Protein AF-0000000069715526 (afdb_homodimer)

Nearest PDB structures (foldseek):
  4fcy-assembly1_A  TM=8.050E-01  e=3.012E-03  Muvirus mu
  4xpu-assembly1_A  TM=4.240E-01  e=2.147E-02  Escherichia coli S88
  3ga2-assembly1_A  TM=3.738E-01  e=1.548E-02  Bacillus subtilis
  6ozp-assembly1_A  TM=4.910E-01  e=1.634E-01  Mus musculus
  3goc-assembly1_A  TM=4.562E-01  e=1.434E-01  Streptomyces avermitilis MA-4680 = NBRC 14893

InterPro domains:
  IPR001584 Integrase, catalytic core [PF00665] (34-107)
  IPR001584 Integrase, catalytic core [PS50994] (23-107)
  IPR012337 Ribonuclease H-like superfamily [SSF53098] (26-107)
  IPR036397 Ribonuclease H superfamily [G3DSA:3.30.420.10] (29-107)
  IPR050900 Transposase IS3/IS150/IS904 [PTHR46889] (7-107)

Organism: Streptococcus mutans serotype c (strain ATCC 700610 / UA159) (NCBI:txid210007)

Solvent-accessible surface area (backbone atoms only — not comparable to full-atom values): 12746 Å² total; per-residue (Å²): 131,89,70,81,72,44,15,83,54,77,85,71,81,72,82,74,85,86,74,78,72,70,89,66,77,50,72,92,70,61,56,93,43,73,54,39,40,33,43,35,47,76,49,75,41,64,75,49,90,80,77,41,54,42,34,38,20,39,29,27,25,66,60,70,64,36,78,53,18,55,26,65,47,77,74,58,64,70,57,26,45,49,50,5,48,51,44,20,44,69,70,62,58,59,61,94,76,56,41,61,36,38,44,55,54,71,118,133,85,74,85,74,50,22,76,38,90,77,84,76,83,88,74,86,86,72,78,72,69,89,67,77,50,73,91,70,64,55,92,43,75,52,39,39,33,44,35,47,75,49,75,40,72,75,46,94,79,77,41,54,43,34,38,20,40,28,26,25,65,57,71,64,36,78,54,19,55,27,65,47,77,73,56,65,70,58,27,46,50,48,6,48,50,45,20,44,70,70,64,59,59,62,93,76,57,41,65,34,39,43,59,59,75,118

Sequence (214 aa):
MLKEACYKYKYYNRRRSSLRRPNLINPCFQTKGKNEIWLGDFTYIPTKAGTLYLSVSVFIDIYRRKIVGWAMGNHMQGQLVTDAFNQAYHRERPKKGLIVHTDQGSQMLKEACYKYKYYNRRRSSLRRPNLINPCFQTKGKNEIWLGDFTYIPTKAGTLYLSVSVFIDIYRRKIVGWAMGNHMQGQLVTDAFNQAYHRERPKKGLIVHTDQGSQ

Structure (mmCIF, N/CA/C/O backbone):
data_AF-0000000069715526-model_v1
#
loop_
_entity.id
_entity.type
_entity.pdbx_description
1 polymer Transposase
#
loop_
_atom_site.group_PDB
_atom_site.id
_atom_site.type_symbol
_atom_site.label_atom_id
_atom_site.label_alt_id
_atom_site.label_comp_id
_atom_site.label_asym_id
_atom_site.label_entity_id
_atom_site.label_seq_id
_atom_site.pdbx_PDB_ins_code
_atom_site.Cartn_x
_atom_site.Cartn_y
_atom_site.Cartn_z
_atom_site.occupancy
_atom_site.B_iso_or_equiv
_atom_site.auth_seq_id
_atom_site.auth_comp_id
_atom_site.auth_asym_id
_atom_site.auth_atom_id
_atom_site.pdbx_PDB_model_num
ATOM 1 N N . MET A 1 1 ? 2.434 10.398 24.391 1 24.84 1 MET A N 1
ATOM 2 C CA . MET A 1 1 ? 1.597 11.57 24.156 1 24.84 1 MET A CA 1
ATOM 3 C C . MET A 1 1 ? 1.015 11.555 22.75 1 24.84 1 MET A C 1
ATOM 5 O O . MET A 1 1 ? 0.743 12.609 22.172 1 24.84 1 MET A O 1
ATOM 9 N N . LEU A 1 2 ? 0.729 10.461 22.188 1 32.5 2 LEU A N 1
ATOM 10 C CA . LEU A 1 2 ? 0.112 10.211 20.891 1 32.5 2 LEU A CA 1
ATOM 11 C C . LEU A 1 2 ? -1.36 10.617 20.906 1 32.5 2 LEU A C 1
ATOM 13 O O . LEU A 1 2 ? -2.207 9.859 21.391 1 32.5 2 LEU A O 1
ATOM 17 N N . LYS A 1 3 ? -1.816 11.984 21.281 1 30.78 3 LYS A N 1
ATOM 18 C CA . LYS A 1 3 ? -3.209 12.336 21.547 1 30.78 3 LYS A CA 1
ATOM 19 C C . LYS A 1 3 ? -4.113 11.859 20.406 1 30.78 3 LYS A C 1
ATOM 21 O O . LYS A 1 3 ? -5.168 11.273 20.656 1 30.78 3 LYS A O 1
ATOM 26 N N . GLU A 1 4 ? -4.461 13.008 19.531 1 31.91 4 GLU A N 1
ATOM 27 C CA . GLU A 1 4 ? -5.348 13.242 18.391 1 31.91 4 GLU A CA 1
ATOM 28 C C . GLU A 1 4 ? -5.363 12.055 17.438 1 31.91 4 GLU A C 1
ATOM 30 O O . GLU A 1 4 ? -4.371 11.781 16.766 1 31.91 4 GLU A O 1
ATOM 35 N N . ALA A 1 5 ? -6.305 11.148 17.844 1 33.91 5 ALA A N 1
ATOM 36 C CA . ALA A 1 5 ? -6.883 9.984 17.172 1 33.91 5 ALA A CA 1
ATOM 37 C C . ALA A 1 5 ? -7.859 10.406 16.078 1 33.91 5 ALA A C 1
ATOM 39 O O . ALA A 1 5 ? -8.867 11.07 16.359 1 33.91 5 ALA A O 1
ATOM 40 N N . CYS A 1 6 ? -7.527 10.75 14.961 1 28.67 6 CYS A N 1
ATOM 41 C CA . CYS A 1 6 ? -8.188 11 13.688 1 28.67 6 CYS A CA 1
ATOM 42 C C . CYS A 1 6 ? -9.172 9.891 13.352 1 28.67 6 CYS A C 1
ATOM 44 O O . CYS A 1 6 ? -8.766 8.805 12.922 1 28.67 6 CYS A O 1
ATOM 46 N N . TYR A 1 7 ? -10.453 9.688 14.188 1 31.5 7 TYR A N 1
ATOM 47 C CA . TYR A 1 7 ? -11.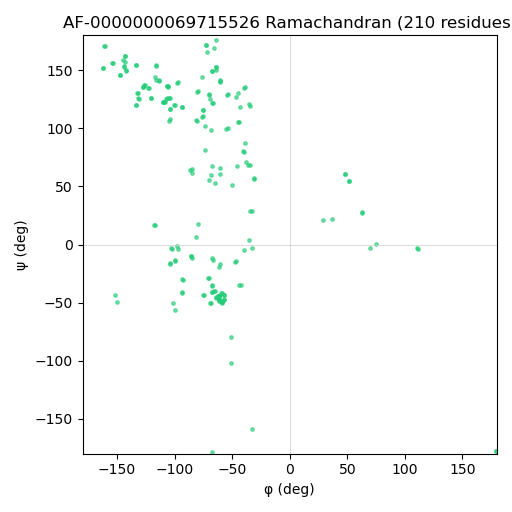227 8.469 13.969 1 31.5 7 TYR A CA 1
ATOM 48 C C . TYR A 1 7 ? -12.133 8.617 12.75 1 31.5 7 TYR A C 1
ATOM 50 O O . TYR A 1 7 ? -12.562 7.617 12.164 1 31.5 7 TYR A O 1
ATOM 58 N N . LYS A 1 8 ? -12.312 9.367 11.922 1 27.34 8 LYS A N 1
ATOM 59 C CA . LYS A 1 8 ? -13.578 9.469 11.203 1 27.34 8 LYS A CA 1
ATOM 60 C C . LYS A 1 8 ? -13.641 8.477 10.047 1 27.34 8 LYS A C 1
ATOM 62 O O . LYS A 1 8 ? -12.938 8.633 9.047 1 27.34 8 LYS A O 1
ATOM 67 N N . TYR A 1 9 ? -13.648 7.078 10.164 1 29.91 9 TYR A N 1
ATOM 68 C CA . TYR A 1 9 ? -13.734 6.379 8.883 1 29.91 9 TYR A CA 1
ATOM 69 C C . TYR A 1 9 ? -15.188 6.211 8.453 1 29.91 9 TYR A C 1
ATOM 71 O O . TYR A 1 9 ? -15.906 5.379 9.008 1 29.91 9 TYR A O 1
ATOM 79 N N . LYS A 1 10 ? -16.125 7.168 8.133 1 28.08 10 LYS A N 1
ATOM 80 C CA . LYS A 1 10 ? -17.453 6.734 7.676 1 28.08 10 LYS A CA 1
ATOM 81 C C . LYS A 1 10 ? -17.391 6.191 6.25 1 28.08 10 LYS A C 1
ATOM 83 O O . LYS A 1 10 ? -16.797 6.82 5.367 1 28.08 10 LYS A O 1
ATOM 88 N N . TYR A 1 11 ? -17.406 4.883 6.031 1 28.25 11 TYR A N 1
ATOM 89 C CA . TYR A 1 11 ? -17.547 4.184 4.758 1 28.25 11 TYR A CA 1
ATOM 90 C C . TYR A 1 11 ? -18.75 4.711 3.982 1 28.25 11 TYR A C 1
ATOM 92 O O . TYR A 1 11 ? -19.891 4.336 4.262 1 28.25 11 TYR A O 1
ATOM 100 N N . TYR A 1 12 ? -18.938 6.086 3.742 1 27.86 12 TYR A N 1
ATOM 101 C CA . TYR A 1 12 ? -20.188 6.395 3.062 1 27.86 12 TYR A CA 1
ATOM 102 C C . TYR A 1 12 ? -20.172 5.887 1.625 1 27.86 12 TYR A C 1
ATOM 104 O O . TYR A 1 12 ? -19.25 6.207 0.863 1 27.86 12 TYR A O 1
ATOM 112 N N . ASN A 1 13 ? -20.75 4.734 1.271 1 27.48 13 ASN A N 1
ATOM 113 C CA . ASN A 1 13 ? -21.156 4.23 -0.035 1 27.48 13 ASN A CA 1
ATOM 114 C C . ASN A 1 13 ? -21.766 5.332 -0.896 1 27.48 13 ASN A C 1
ATOM 116 O O . ASN A 1 13 ? -22.5 5.055 -1.847 1 27.48 13 ASN A O 1
ATOM 120 N N . ARG A 1 14 ? -22.016 6.602 -0.515 1 26.67 14 ARG A N 1
ATOM 121 C CA . ARG A 1 14 ? -23 7.258 -1.37 1 26.67 14 ARG A CA 1
ATOM 122 C C . ARG A 1 14 ? -22.438 7.477 -2.773 1 26.67 14 ARG A C 1
ATOM 124 O O . ARG A 1 14 ? -21.297 7.922 -2.934 1 26.67 14 ARG A O 1
ATOM 131 N N . ARG A 1 15 ? -23.047 6.957 -3.889 1 27.86 15 ARG A N 1
ATOM 132 C CA . ARG A 1 15 ? -23.078 7.172 -5.332 1 27.86 15 ARG A CA 1
ATOM 133 C C . ARG A 1 15 ? -22.953 8.648 -5.668 1 27.86 15 ARG A C 1
ATOM 135 O O . ARG A 1 15 ? -23.406 9.094 -6.723 1 27.86 15 ARG A O 1
ATOM 142 N N . ARG A 1 16 ? -22.75 9.602 -4.738 1 27.03 16 ARG A N 1
ATOM 143 C CA . ARG A 1 16 ? -23.125 10.883 -5.316 1 27.03 16 ARG A CA 1
ATOM 144 C C . ARG A 1 16 ? -22.219 11.242 -6.488 1 27.03 16 ARG A C 1
ATOM 146 O O . ARG A 1 16 ? -21.109 10.719 -6.605 1 27.03 16 ARG A O 1
ATOM 153 N N . SER A 1 17 ? -22.453 12.477 -7.32 1 27.44 17 SER A N 1
ATOM 154 C CA . SER A 1 17 ? -22.281 13.219 -8.562 1 27.44 17 SER A CA 1
ATOM 155 C C . SER A 1 17 ? -20.812 13.57 -8.789 1 27.44 17 SER A C 1
ATOM 157 O O . SER A 1 17 ? -20.016 13.539 -7.859 1 27.44 17 SER A O 1
ATOM 159 N N . SER A 1 18 ? -20.391 14.086 -10.07 1 32.12 18 SER A N 1
ATOM 160 C CA . SER A 1 18 ? -19.375 14.555 -11.008 1 32.12 18 SER A CA 1
ATOM 161 C C . SER A 1 18 ? -18.438 15.57 -10.359 1 32.12 18 SER A C 1
ATOM 163 O O . SER A 1 18 ? -17.641 16.219 -11.039 1 32.12 18 SER A O 1
ATOM 165 N N . LEU A 1 19 ? -18.703 16.203 -9.188 1 30.17 19 LEU A N 1
ATOM 166 C CA . LEU A 1 19 ? -18.094 17.516 -9.008 1 30.17 19 LEU A CA 1
ATOM 167 C C . LEU A 1 19 ? -16.578 17.391 -8.906 1 30.17 19 LEU A C 1
ATOM 169 O O . LEU A 1 19 ? -16.062 16.422 -8.328 1 30.17 19 LEU A O 1
ATOM 173 N N . ARG A 1 20 ? -15.836 18.031 -9.766 1 32.28 20 ARG A N 1
ATOM 174 C CA . ARG A 1 20 ? -14.43 18.406 -9.875 1 32.28 20 ARG A CA 1
ATOM 175 C C . ARG A 1 20 ? -13.836 18.719 -8.508 1 32.28 20 ARG A C 1
ATOM 177 O O . ARG A 1 20 ? -14.242 19.688 -7.859 1 32.28 20 ARG A O 1
ATOM 184 N N . ARG A 1 21 ? -13.688 17.812 -7.691 1 37.28 21 ARG A N 1
ATOM 185 C CA . ARG A 1 21 ? -13.227 18.141 -6.352 1 37.28 21 ARG A CA 1
ATOM 186 C C . ARG A 1 21 ? -11.938 18.953 -6.406 1 37.28 21 ARG A C 1
ATOM 188 O O . ARG A 1 21 ? -10.953 18.531 -7.023 1 37.28 21 ARG A O 1
ATOM 195 N N . PRO A 1 22 ? -11.984 20.297 -6.242 1 34.53 22 PRO A N 1
ATOM 196 C CA . PRO A 1 22 ? -10.805 21.156 -6.164 1 34.53 22 PRO A CA 1
ATOM 197 C C . PRO A 1 22 ? -9.664 20.516 -5.375 1 34.53 22 PRO A C 1
ATOM 199 O O . PRO A 1 22 ? -9.898 19.641 -4.543 1 34.53 22 PRO A O 1
ATOM 202 N N . ASN A 1 23 ? -8.398 20.562 -5.836 1 38.59 23 ASN A N 1
ATOM 203 C CA . ASN A 1 23 ? -7.145 20.312 -5.133 1 38.59 23 ASN A CA 1
ATOM 204 C C . ASN A 1 23 ? -7.227 20.734 -3.672 1 38.59 23 ASN A C 1
ATOM 206 O O . ASN A 1 23 ? -6.855 21.859 -3.326 1 38.59 23 ASN A O 1
ATOM 210 N N . LEU A 1 24 ? -8.359 20.703 -3.098 1 37.81 24 LEU A N 1
ATOM 211 C CA . LEU A 1 24 ? -8.484 21.312 -1.777 1 37.81 24 LEU A CA 1
ATOM 212 C C . LEU A 1 24 ? -7.555 20.641 -0.775 1 37.81 24 LEU A C 1
ATOM 214 O O . LEU A 1 24 ? -7.828 19.516 -0.332 1 37.81 24 LEU A O 1
ATOM 218 N N . ILE A 1 25 ? -6.258 20.641 -0.936 1 41.34 25 ILE A N 1
ATOM 219 C CA . ILE A 1 25 ? -5.324 20.297 0.13 1 41.34 25 ILE A CA 1
ATOM 220 C C . ILE A 1 25 ? -5.809 20.891 1.452 1 41.34 25 ILE A C 1
ATOM 222 O O . ILE A 1 25 ? -5.879 22.109 1.603 1 41.34 25 ILE A O 1
ATOM 226 N N . ASN A 1 26 ? -6.688 20.438 2.178 1 48.53 26 ASN A N 1
ATOM 227 C CA . ASN A 1 26 ? -7.086 20.828 3.523 1 48.53 26 ASN A CA 1
ATOM 228 C C . ASN A 1 26 ? -5.875 21.031 4.43 1 48.53 26 ASN A C 1
ATOM 230 O O . ASN A 1 26 ? -4.875 20.328 4.297 1 48.53 26 ASN A O 1
ATOM 234 N N . PRO A 1 27 ? -5.82 22.141 5.113 1 50.88 27 PRO A N 1
ATOM 235 C CA . PRO A 1 27 ? -4.738 22.5 6.035 1 50.88 27 PRO A CA 1
ATOM 236 C C . PRO A 1 27 ? -4.328 21.328 6.934 1 50.88 27 PRO A C 1
ATOM 238 O O . PRO A 1 27 ? -3.166 21.234 7.336 1 50.88 27 PRO A O 1
ATOM 241 N N . CYS A 1 28 ? -5.262 20.469 7.348 1 52.91 28 CYS A N 1
ATOM 242 C CA . CYS A 1 28 ? -4.883 19.391 8.266 1 52.91 28 CYS A CA 1
ATOM 243 C C . CYS A 1 28 ? -3.943 18.406 7.586 1 52.91 28 CYS A C 1
ATOM 245 O O . CYS A 1 28 ? -3.256 17.641 8.258 1 52.91 28 CYS A O 1
ATOM 247 N N . PHE A 1 29 ? -3.848 18.484 6.441 1 62.88 29 PHE A N 1
ATOM 248 C CA . PHE A 1 29 ? -2.947 17.594 5.719 1 62.88 29 PHE A CA 1
ATOM 249 C C . PHE A 1 29 ? -1.838 18.375 5.035 1 62.88 29 PHE A C 1
ATOM 251 O O . PHE A 1 29 ? -1.205 17.891 4.098 1 62.88 29 PHE A O 1
ATOM 258 N N . GLN A 1 30 ? -1.801 19.578 5.578 1 72.06 30 GLN A N 1
ATOM 259 C CA . GLN A 1 30 ? -0.692 20.344 5.012 1 72.06 30 GLN A CA 1
ATOM 260 C C . GLN A 1 30 ? 0.629 19.969 5.676 1 72.06 30 GLN A C 1
ATOM 262 O O . GLN A 1 30 ? 0.719 19.906 6.902 1 72.06 30 GLN A O 1
ATOM 267 N N . THR A 1 31 ? 1.399 19.281 5 1 81.88 31 THR A N 1
ATOM 268 C CA . THR A 1 31 ? 2.74 18.922 5.449 1 81.88 31 THR A CA 1
ATOM 269 C C . THR A 1 31 ? 3.799 19.578 4.57 1 81.88 31 THR A C 1
ATOM 271 O O . THR A 1 31 ? 3.541 19.906 3.41 1 81.88 31 THR A O 1
ATOM 274 N N . LYS A 1 32 ? 4.832 19.984 5.293 1 87.56 32 LYS A N 1
ATOM 275 C CA . LYS A 1 32 ? 5.918 20.641 4.57 1 87.56 32 LYS A CA 1
ATOM 276 C C . LYS A 1 32 ? 7.098 19.703 4.375 1 87.56 32 LYS A C 1
ATOM 278 O O . LYS A 1 32 ? 8.109 20.078 3.771 1 87.56 32 LYS A O 1
ATOM 283 N N . GLY A 1 33 ? 6.988 18.516 4.91 1 92.5 33 GLY A N 1
ATOM 284 C CA . GLY A 1 33 ? 8.102 17.594 4.801 1 92.5 33 GLY A CA 1
ATOM 285 C C . GLY A 1 33 ? 7.707 16.141 5.039 1 92.5 33 GLY A C 1
ATOM 286 O O . GLY A 1 33 ? 6.574 15.867 5.434 1 92.5 33 GLY A O 1
ATOM 287 N N . LYS A 1 34 ? 8.695 15.289 4.75 1 95.19 34 LYS A N 1
ATOM 288 C CA . LYS A 1 34 ? 8.453 13.859 4.945 1 95.19 34 LYS A CA 1
ATOM 289 C C . LYS A 1 34 ? 8.305 13.523 6.43 1 95.19 34 LYS A C 1
ATOM 291 O O . LYS A 1 34 ? 8.914 14.18 7.281 1 95.19 34 LYS A O 1
ATOM 296 N N . ASN A 1 35 ? 7.527 12.523 6.703 1 96.44 35 ASN A N 1
ATOM 297 C CA . ASN A 1 35 ? 7.395 11.938 8.031 1 96.44 35 ASN A CA 1
ATOM 298 C C . ASN A 1 35 ? 6.836 12.938 9.031 1 96.44 35 ASN A C 1
ATOM 300 O O . ASN A 1 35 ? 7.184 12.906 10.219 1 96.44 35 ASN A O 1
ATOM 304 N N . GLU A 1 36 ? 6.094 13.859 8.594 1 94.62 36 GLU A N 1
ATOM 305 C CA . GLU A 1 36 ? 5.336 14.75 9.469 1 94.62 36 GLU A CA 1
ATOM 306 C C . GLU A 1 36 ? 3.924 14.227 9.703 1 94.62 36 GLU A C 1
ATOM 308 O O . GLU A 1 36 ? 3.395 14.312 10.812 1 94.62 36 GLU A O 1
ATOM 313 N N . ILE A 1 37 ? 3.314 13.742 8.711 1 91.5 37 ILE A N 1
ATOM 314 C CA . ILE A 1 37 ? 1.969 13.188 8.789 1 91.5 37 ILE A CA 1
ATOM 315 C C . ILE A 1 37 ? 1.92 11.852 8.055 1 91.5 37 ILE A C 1
ATOM 317 O O . ILE A 1 37 ? 2.256 11.773 6.867 1 91.5 37 ILE A O 1
ATOM 321 N N . TRP A 1 38 ? 1.592 10.828 8.758 1 93.56 38 TRP A N 1
ATOM 322 C CA . TRP A 1 38 ? 1.274 9.539 8.141 1 93.56 38 TRP A CA 1
ATOM 323 C C . TRP A 1 38 ? -0.227 9.281 8.172 1 93.56 38 TRP A C 1
ATOM 325 O O . TRP A 1 38 ? -0.894 9.562 9.172 1 93.56 38 TRP A O 1
ATOM 335 N N . LEU A 1 39 ? -0.734 8.805 7.07 1 92.25 39 LEU A N 1
ATOM 336 C CA . LEU A 1 39 ? -2.104 8.312 6.98 1 92.25 39 LEU A CA 1
ATOM 337 C C . LEU A 1 39 ? -2.133 6.789 7.043 1 92.25 39 LEU A C 1
ATOM 339 O O . LEU A 1 39 ? -1.474 6.117 6.246 1 92.25 39 LEU A O 1
ATOM 343 N N . GLY A 1 40 ? -2.803 6.266 8.031 1 93 40 GLY A N 1
ATOM 344 C CA . GLY A 1 40 ? -3.004 4.828 8.141 1 93 40 GLY A CA 1
ATOM 345 C C . GLY A 1 40 ? -4.352 4.375 7.605 1 93 40 GLY A C 1
ATOM 346 O O . GLY A 1 40 ? -5.367 5.031 7.828 1 93 40 GLY A O 1
ATOM 347 N N . ASP A 1 41 ? -4.367 3.238 6.895 1 90.75 41 ASP A N 1
ATOM 348 C CA . ASP A 1 41 ? -5.609 2.672 6.379 1 90.75 41 ASP A CA 1
ATOM 349 C C . ASP A 1 41 ? -5.582 1.146 6.434 1 90.75 41 ASP A C 1
ATOM 351 O O . ASP A 1 41 ? -4.508 0.54 6.438 1 90.75 41 ASP A O 1
ATOM 355 N N . PHE A 1 42 ? -6.801 0.602 6.543 1 90.25 42 PHE A N 1
ATOM 356 C CA . PHE A 1 42 ? -6.996 -0.843 6.551 1 90.25 42 PHE A CA 1
ATOM 357 C C . PHE A 1 42 ? -8.109 -1.242 5.586 1 90.25 42 PHE A C 1
ATOM 359 O O . PHE A 1 42 ? -9.156 -0.593 5.535 1 90.25 42 PHE A O 1
ATOM 366 N N . THR A 1 43 ? -7.816 -2.252 4.723 1 87.88 43 THR A N 1
ATOM 367 C CA . THR A 1 43 ? -8.836 -2.674 3.766 1 87.88 43 THR A CA 1
ATOM 368 C C . THR A 1 43 ? -8.797 -4.188 3.57 1 87.88 43 THR A C 1
ATOM 370 O O . THR A 1 43 ? -7.816 -4.84 3.928 1 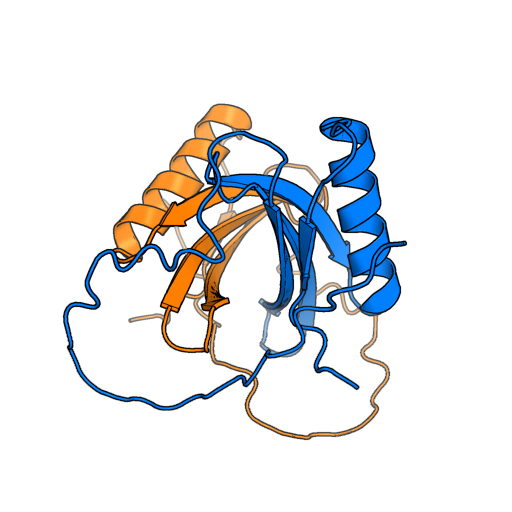87.88 43 THR A O 1
ATOM 373 N N . TYR A 1 44 ? -9.867 -4.68 3.049 1 86.19 44 TYR A N 1
ATOM 374 C CA . TYR A 1 44 ? -9.969 -6.078 2.641 1 86.19 44 TYR A CA 1
ATOM 375 C C . TYR A 1 44 ? -9.938 -6.207 1.123 1 86.19 44 TYR A C 1
ATOM 377 O O . TYR A 1 44 ? -10.711 -5.547 0.424 1 86.19 44 TYR A O 1
ATOM 385 N N . ILE A 1 45 ? -9.016 -7.035 0.67 1 85.31 45 ILE A N 1
ATOM 386 C CA . ILE A 1 45 ? -8.898 -7.266 -0.766 1 85.31 45 ILE A CA 1
ATOM 387 C C . ILE A 1 45 ? -9.383 -8.68 -1.099 1 85.31 45 ILE A C 1
ATOM 389 O O . ILE A 1 45 ? -8.828 -9.664 -0.612 1 85.31 45 ILE A O 1
ATOM 393 N N . PRO A 1 46 ? -10.367 -8.719 -1.975 1 79.94 46 PRO A N 1
ATOM 394 C CA . PRO A 1 46 ? -10.812 -10.062 -2.363 1 79.94 46 PRO A CA 1
ATOM 395 C C . PRO A 1 46 ? -9.789 -10.805 -3.221 1 79.94 46 PRO A C 1
ATOM 397 O O . PRO A 1 46 ? -9.164 -10.195 -4.098 1 79.94 46 PRO A O 1
ATOM 400 N N . THR A 1 47 ? -9.297 -11.938 -3.105 1 73.5 47 THR A N 1
ATOM 401 C CA . THR A 1 47 ? -8.32 -12.703 -3.879 1 73.5 47 THR A CA 1
ATOM 402 C C . THR A 1 47 ? -9.023 -13.703 -4.793 1 73.5 47 THR A C 1
ATOM 404 O O . THR A 1 47 ? -8.523 -14.016 -5.875 1 73.5 47 THR A O 1
ATOM 407 N N . LYS A 1 48 ? -9.758 -14.516 -4.512 1 59.69 48 LYS A N 1
ATOM 408 C CA . LYS A 1 48 ? -10.5 -15.461 -5.348 1 59.69 48 LYS A CA 1
ATOM 409 C C . LYS A 1 48 ? -11.883 -15.742 -4.762 1 59.69 48 LYS A C 1
ATOM 411 O O . LYS A 1 48 ? -12.039 -15.805 -3.539 1 59.69 48 LYS A O 1
ATOM 416 N N . ALA A 1 49 ? -12.734 -16.234 -5.766 1 54.69 49 ALA A N 1
ATOM 417 C CA . ALA A 1 49 ? -14.102 -16.734 -5.637 1 54.69 49 ALA A CA 1
ATOM 418 C C . ALA A 1 49 ? -14.883 -15.938 -4.598 1 54.69 49 ALA A C 1
ATOM 420 O O . ALA A 1 49 ? -15.75 -16.484 -3.908 1 54.69 49 ALA A O 1
ATOM 421 N N . GLY A 1 50 ? -14.367 -14.773 -4.402 1 55.47 50 GLY A N 1
ATOM 422 C CA . GLY A 1 50 ? -15.211 -13.898 -3.607 1 55.47 50 GLY A CA 1
ATOM 423 C C . GLY A 1 50 ? -15.312 -14.32 -2.154 1 55.47 50 GLY A C 1
ATOM 424 O O . GLY A 1 50 ? -15.906 -13.617 -1.335 1 55.47 50 GLY A O 1
ATOM 425 N N . THR A 1 51 ? -14.633 -15.523 -1.781 1 65.38 51 THR A N 1
ATOM 426 C CA . THR A 1 51 ? -14.859 -16.016 -0.426 1 65.38 51 THR A CA 1
ATOM 427 C C . THR A 1 51 ? -13.656 -15.719 0.465 1 65.38 51 THR A C 1
ATOM 429 O O . THR A 1 51 ? -13.781 -15.672 1.691 1 65.38 51 THR A O 1
ATOM 432 N N . LEU A 1 52 ? -12.523 -15.383 -0.233 1 74.75 52 LEU A N 1
ATOM 433 C CA . LEU A 1 52 ? -11.359 -15.109 0.595 1 74.75 52 LEU A CA 1
ATOM 434 C C . LEU A 1 52 ? -10.914 -13.656 0.452 1 74.75 52 LEU A C 1
ATOM 436 O O . LEU A 1 52 ? -11.078 -13.055 -0.613 1 74.75 52 LEU A O 1
ATOM 440 N N . TYR A 1 53 ? -10.508 -13.133 1.594 1 82.25 53 TYR A N 1
ATOM 441 C CA . TYR A 1 53 ? -10.023 -11.758 1.593 1 82.25 53 TYR A CA 1
ATOM 442 C C . TYR A 1 53 ? -8.625 -11.68 2.199 1 82.25 53 TYR A C 1
ATOM 444 O O . TYR A 1 53 ? -8.305 -12.406 3.139 1 82.25 53 TYR A O 1
ATOM 452 N N . LEU A 1 54 ? -7.867 -10.922 1.553 1 87.94 54 LEU A N 1
ATOM 453 C CA . LEU A 1 54 ? -6.598 -10.5 2.141 1 87.94 54 LEU A CA 1
ATOM 454 C C . LEU A 1 54 ? -6.746 -9.164 2.859 1 87.94 54 LEU A C 1
ATOM 456 O O . LEU A 1 54 ? -7.184 -8.18 2.26 1 87.94 54 LEU A O 1
ATOM 460 N N . SER A 1 55 ? -6.473 -9.203 4.223 1 90.69 55 SER A N 1
ATOM 461 C CA . SER A 1 55 ? -6.449 -7.961 4.98 1 90.69 55 SER A CA 1
ATOM 462 C C . SER A 1 55 ? -5.125 -7.223 4.793 1 90.69 55 SER A C 1
ATOM 464 O O . SER A 1 55 ? -4.055 -7.824 4.895 1 90.69 55 SER A O 1
ATOM 466 N N . VAL A 1 56 ? -5.223 -5.934 4.512 1 93.31 56 VAL A N 1
ATOM 467 C CA . VAL A 1 56 ? -4.012 -5.148 4.281 1 93.31 56 VAL A CA 1
ATOM 468 C C . VAL A 1 56 ? -4.074 -3.855 5.094 1 93.31 56 VAL A C 1
ATOM 470 O O . VAL A 1 56 ? -5.078 -3.143 5.062 1 93.31 56 VAL A O 1
ATOM 473 N N . SER A 1 57 ? -3.064 -3.611 5.887 1 95.25 57 SER A N 1
ATOM 474 C CA . SER A 1 57 ? -2.838 -2.326 6.543 1 95.25 57 SER A CA 1
ATOM 475 C C . SER A 1 57 ? -1.675 -1.576 5.898 1 95.25 57 SER A C 1
ATOM 477 O O . SER A 1 57 ? -0.64 -2.172 5.59 1 95.25 57 SER A O 1
ATOM 479 N N . VAL A 1 58 ? -1.882 -0.27 5.68 1 96.88 58 VAL A N 1
ATOM 480 C CA . VAL A 1 58 ? -0.812 0.534 5.098 1 96.88 58 VAL A CA 1
ATOM 481 C C . VAL A 1 58 ? -0.653 1.832 5.887 1 96.88 58 VAL A C 1
ATOM 483 O O . VAL A 1 58 ? -1.597 2.291 6.535 1 96.88 58 VAL A O 1
ATOM 486 N N . PHE A 1 59 ? 0.541 2.402 5.844 1 96.25 59 PHE A N 1
ATOM 487 C CA . PHE A 1 59 ? 0.835 3.768 6.266 1 96.25 59 PHE A CA 1
ATOM 488 C C . PHE A 1 59 ? 1.457 4.562 5.125 1 96.25 59 PHE A C 1
ATOM 490 O O . PHE A 1 59 ? 2.346 4.07 4.43 1 96.25 59 PHE A O 1
ATOM 497 N N . ILE A 1 60 ? 0.953 5.754 4.977 1 96 60 ILE A N 1
ATOM 498 C CA . ILE A 1 60 ? 1.333 6.613 3.859 1 96 60 ILE A CA 1
ATOM 499 C C . ILE A 1 60 ? 1.935 7.914 4.391 1 96 60 ILE A C 1
ATOM 501 O O . ILE A 1 60 ? 1.346 8.57 5.25 1 96 60 ILE A O 1
ATOM 505 N N . ASP A 1 61 ? 3.131 8.234 3.918 1 95.31 61 ASP A N 1
ATOM 506 C CA . ASP A 1 61 ? 3.623 9.594 4.082 1 95.31 61 ASP A CA 1
ATOM 507 C C . ASP A 1 61 ? 2.947 10.547 3.098 1 95.31 61 ASP A C 1
ATOM 509 O O . ASP A 1 61 ? 3.195 10.484 1.892 1 95.31 61 ASP A O 1
ATOM 513 N N . ILE A 1 62 ? 2.139 11.391 3.57 1 89.69 62 ILE A N 1
ATOM 514 C CA . ILE A 1 62 ? 1.26 12.164 2.699 1 89.69 62 ILE A CA 1
ATOM 515 C C . ILE A 1 62 ? 2.082 13.18 1.903 1 89.69 62 ILE A C 1
ATOM 517 O O . ILE A 1 62 ? 1.71 13.555 0.788 1 89.69 62 ILE A O 1
ATOM 521 N N . TYR A 1 63 ? 3.176 13.625 2.461 1 91.5 63 TYR A N 1
ATOM 522 C CA . TYR A 1 63 ? 4.027 14.578 1.751 1 91.5 63 TYR A CA 1
ATOM 523 C C . TYR A 1 63 ? 4.691 13.914 0.548 1 91.5 63 TYR A C 1
ATOM 525 O O . TYR A 1 63 ? 4.598 14.422 -0.574 1 91.5 63 TYR A O 1
ATOM 533 N N . ARG A 1 64 ? 5.297 12.797 0.721 1 93.88 64 ARG A N 1
ATOM 534 C CA . ARG A 1 64 ? 6.023 12.109 -0.344 1 93.88 64 ARG A CA 1
ATOM 535 C C . ARG A 1 64 ? 5.09 11.234 -1.169 1 93.88 64 ARG A C 1
ATOM 537 O O . ARG A 1 64 ? 5.484 10.703 -2.207 1 93.88 64 ARG A O 1
ATOM 544 N N . ARG A 1 65 ? 3.91 11.047 -0.743 1 91.19 65 ARG A N 1
ATOM 545 C CA . ARG A 1 65 ? 2.965 10.125 -1.374 1 91.19 65 ARG A CA 1
ATOM 546 C C . ARG A 1 65 ? 3.584 8.75 -1.561 1 91.19 65 ARG A C 1
ATOM 548 O O . ARG A 1 65 ? 3.568 8.195 -2.664 1 91.19 65 ARG A O 1
ATOM 555 N N . LYS A 1 66 ? 4.078 8.203 -0.473 1 95.81 66 LYS A N 1
ATOM 556 C CA . LYS A 1 66 ? 4.777 6.926 -0.406 1 95.81 66 LYS A CA 1
ATOM 557 C C . LYS A 1 66 ? 4.16 6.016 0.654 1 95.81 66 LYS A C 1
ATOM 559 O O . LYS A 1 66 ? 3.836 6.469 1.755 1 95.81 66 LYS A O 1
ATOM 564 N N . ILE A 1 67 ? 3.986 4.789 0.273 1 97.62 67 ILE A N 1
ATOM 565 C CA . ILE A 1 67 ? 3.693 3.807 1.312 1 97.62 67 ILE A CA 1
ATOM 566 C C . ILE A 1 67 ? 4.969 3.482 2.09 1 97.62 67 ILE A C 1
ATOM 568 O O . ILE A 1 67 ? 5.922 2.941 1.529 1 97.62 67 ILE A O 1
ATOM 572 N N . VAL A 1 68 ? 4.961 3.822 3.352 1 98.12 68 VAL A N 1
ATOM 573 C CA . VAL A 1 68 ? 6.184 3.709 4.145 1 98.12 68 VAL A CA 1
ATOM 574 C C . VAL A 1 68 ? 6.145 2.424 4.969 1 98.12 68 VAL A C 1
ATOM 576 O O . VAL A 1 68 ? 7.18 1.969 5.465 1 98.12 68 VAL A O 1
ATOM 579 N N . GLY A 1 69 ? 5.016 1.793 5.086 1 98.38 69 GLY A N 1
ATOM 580 C CA . GLY A 1 69 ? 4.848 0.51 5.75 1 98.38 69 GLY A CA 1
ATOM 581 C C . GLY A 1 69 ? 3.553 -0.188 5.375 1 98.38 69 GLY A C 1
ATOM 582 O O . GLY A 1 69 ? 2.572 0.464 5.012 1 98.38 69 GLY A O 1
ATOM 583 N N . TRP A 1 70 ? 3.66 -1.481 5.469 1 97.69 70 TRP A N 1
ATOM 584 C CA . TRP A 1 70 ? 2.484 -2.299 5.184 1 97.69 70 TRP A CA 1
ATOM 585 C C . TRP A 1 70 ? 2.562 -3.635 5.914 1 97.69 70 TRP A C 1
ATOM 587 O O . TRP A 1 70 ? 3.643 -4.062 6.332 1 97.69 70 TRP A O 1
ATOM 597 N N . ALA A 1 71 ? 1.417 -4.195 6.125 1 96.88 71 ALA A N 1
ATOM 598 C CA . ALA A 1 71 ? 1.274 -5.566 6.598 1 96.88 71 ALA A CA 1
ATOM 599 C C . ALA A 1 71 ? 0.013 -6.215 6.031 1 96.88 71 ALA A C 1
ATOM 601 O O . ALA A 1 71 ? -0.969 -5.527 5.742 1 96.88 71 ALA A O 1
ATOM 602 N N . MET A 1 72 ? 0.137 -7.465 5.801 1 94.62 72 MET A N 1
ATOM 603 C CA . MET A 1 72 ? -1.041 -8.148 5.281 1 94.62 72 MET A CA 1
ATOM 604 C C . MET A 1 72 ? -1.162 -9.555 5.871 1 94.62 72 MET A C 1
ATOM 606 O O . MET A 1 72 ? -0.157 -10.164 6.234 1 94.62 72 MET A O 1
ATOM 610 N N . GLY A 1 73 ? -2.389 -9.977 5.973 1 90.06 73 GLY A N 1
ATOM 611 C CA . GLY A 1 73 ? -2.721 -11.273 6.539 1 90.06 73 GLY A CA 1
ATOM 612 C C . GLY A 1 73 ? -4.215 -11.547 6.574 1 90.06 73 GLY A C 1
ATOM 613 O O . GLY A 1 73 ? -5.004 -10.773 6.02 1 90.06 73 GLY A O 1
ATOM 614 N N . ASN A 1 74 ? -4.746 -12.672 7.109 1 79.12 74 ASN A N 1
ATOM 615 C CA . ASN A 1 74 ? -6.145 -13.094 7.035 1 79.12 74 ASN A CA 1
ATOM 616 C C . ASN A 1 74 ? -6.91 -12.711 8.297 1 79.12 74 ASN A C 1
ATOM 618 O O . ASN A 1 74 ? -8.133 -12.867 8.359 1 79.12 74 ASN A O 1
ATOM 622 N N . HIS A 1 75 ? -6.379 -12.164 9.336 1 69.81 75 HIS A N 1
ATOM 623 C CA . HIS A 1 75 ? -7.371 -12.156 10.414 1 69.81 75 HIS A CA 1
ATOM 624 C C . HIS A 1 75 ? -7.141 -10.992 11.367 1 69.81 75 HIS A C 1
ATOM 626 O O . HIS A 1 75 ? -8.094 -10.453 11.938 1 69.81 75 HIS A O 1
ATOM 632 N N . MET A 1 76 ? -6.062 -10.641 11.781 1 81.38 76 MET A N 1
ATOM 633 C CA . MET A 1 76 ? -6.082 -9.758 12.945 1 81.38 76 MET A CA 1
ATOM 634 C C . MET A 1 76 ? -5.75 -8.32 12.547 1 81.38 76 MET A C 1
ATOM 636 O O . MET A 1 76 ? -4.582 -7.984 12.336 1 81.38 76 MET A O 1
ATOM 640 N N . GLN A 1 77 ? -6.859 -7.492 12.555 1 84.06 77 GLN A N 1
ATOM 641 C CA . GLN A 1 77 ? -6.703 -6.102 12.148 1 84.06 77 GLN A CA 1
ATOM 642 C C . GLN A 1 77 ? -5.691 -5.375 13.031 1 84.06 77 GLN A C 1
ATOM 644 O O . GLN A 1 77 ? -4.754 -4.754 12.523 1 84.06 77 GLN A O 1
ATOM 649 N N . GLY A 1 78 ? -5.906 -5.527 14.414 1 88.62 78 GLY A N 1
ATOM 650 C CA . GLY A 1 78 ? -5.027 -4.828 15.336 1 88.62 78 GLY A CA 1
ATOM 651 C C . GLY A 1 78 ? -3.562 -5.168 15.141 1 88.62 78 GLY A C 1
ATOM 652 O O . GLY A 1 78 ? -2.707 -4.281 15.148 1 88.62 78 GLY A O 1
ATOM 653 N N . GLN A 1 79 ? -3.318 -6.375 14.969 1 94.19 79 GLN A N 1
ATOM 654 C CA . GLN A 1 79 ? -1.939 -6.812 14.773 1 94.19 79 GLN A CA 1
ATOM 655 C C . GLN A 1 79 ? -1.376 -6.301 13.453 1 94.19 79 GLN A C 1
ATOM 657 O O . GLN A 1 79 ? -0.219 -5.879 13.391 1 94.19 79 GLN A O 1
ATOM 662 N N . LEU A 1 80 ? -2.145 -6.328 12.453 1 93.5 80 LEU A N 1
ATOM 663 C CA . LEU A 1 80 ? -1.679 -5.875 11.148 1 93.5 80 LEU A CA 1
ATOM 664 C C . LEU A 1 80 ? -1.373 -4.379 11.164 1 93.5 80 LEU A C 1
ATOM 666 O O . LEU A 1 80 ? -0.386 -3.936 10.578 1 93.5 80 LEU A O 1
ATOM 670 N N . VAL A 1 81 ? -2.223 -3.604 11.844 1 93.44 81 VAL A N 1
ATOM 671 C CA . VAL A 1 81 ? -1.995 -2.166 11.953 1 93.44 81 VAL A CA 1
ATOM 672 C C . VAL A 1 81 ? -0.687 -1.907 12.695 1 93.44 81 VAL A C 1
ATOM 674 O O . VAL A 1 81 ? 0.14 -1.108 12.25 1 93.44 81 VAL A O 1
ATOM 677 N N . THR A 1 82 ? -0.517 -2.668 13.781 1 95.88 82 THR A N 1
ATOM 678 C CA . THR A 1 82 ? 0.695 -2.508 14.578 1 95.88 82 THR A CA 1
ATOM 679 C C . THR A 1 82 ? 1.929 -2.904 13.766 1 95.88 82 THR A C 1
ATOM 681 O O . THR A 1 82 ? 2.941 -2.203 13.789 1 95.88 82 THR A O 1
ATOM 684 N N . ASP A 1 83 ? 1.863 -3.994 13.102 1 96.69 83 ASP A N 1
ATOM 685 C CA . ASP A 1 83 ? 2.98 -4.473 12.297 1 96.69 83 ASP A CA 1
ATOM 686 C C . ASP A 1 83 ? 3.324 -3.482 11.188 1 96.69 83 ASP A C 1
ATOM 688 O O . ASP A 1 83 ? 4.5 -3.205 10.938 1 96.69 83 ASP A O 1
ATOM 692 N N . ALA A 1 84 ? 2.316 -2.98 10.523 1 97.38 84 ALA A N 1
ATOM 693 C CA . ALA A 1 84 ? 2.541 -1.999 9.469 1 97.38 84 ALA A CA 1
ATOM 694 C C . ALA A 1 84 ? 3.201 -0.739 10.023 1 97.38 84 ALA A C 1
ATOM 696 O O . ALA A 1 84 ? 4.125 -0.194 9.414 1 97.38 84 ALA A O 1
ATOM 697 N N . PHE A 1 85 ? 2.711 -0.268 11.148 1 97.25 85 PHE A N 1
ATOM 698 C CA . PHE A 1 85 ? 3.275 0.924 11.773 1 97.25 85 PHE A CA 1
ATOM 699 C C . PHE A 1 85 ? 4.734 0.7 12.148 1 97.25 85 PHE A C 1
ATOM 701 O O . PHE A 1 85 ? 5.586 1.552 11.883 1 97.25 85 PHE A O 1
ATOM 708 N N . ASN A 1 86 ? 4.988 -0.417 12.781 1 98.19 86 ASN A N 1
ATOM 709 C CA . ASN A 1 86 ? 6.355 -0.73 13.188 1 98.19 86 ASN A CA 1
ATOM 710 C C . ASN A 1 86 ? 7.293 -0.791 11.984 1 98.19 86 ASN A C 1
ATOM 712 O O . ASN A 1 86 ? 8.43 -0.314 12.047 1 98.19 86 ASN A O 1
ATOM 716 N N . GLN A 1 87 ? 6.848 -1.37 10.938 1 98.38 87 GLN A N 1
ATOM 717 C CA . GLN A 1 87 ? 7.652 -1.388 9.719 1 98.38 87 GLN A CA 1
ATOM 718 C C . GLN A 1 87 ? 7.957 0.029 9.242 1 98.38 87 GLN A C 1
ATOM 720 O O . GLN A 1 87 ? 9.102 0.344 8.906 1 98.38 87 GLN A O 1
ATOM 725 N N . ALA A 1 88 ? 6.945 0.839 9.172 1 98.44 88 ALA A N 1
ATOM 726 C CA . ALA A 1 88 ? 7.125 2.227 8.758 1 98.44 88 ALA A CA 1
ATOM 727 C C . ALA A 1 88 ? 8.117 2.949 9.656 1 98.44 88 ALA A C 1
ATOM 729 O O . ALA A 1 88 ? 9.031 3.621 9.172 1 98.44 88 ALA A O 1
ATOM 730 N N . TYR A 1 89 ? 7.887 2.75 10.914 1 98.31 89 TYR A N 1
ATOM 731 C CA . TYR A 1 89 ? 8.695 3.457 11.898 1 98.31 89 TYR A CA 1
ATOM 732 C C . TYR A 1 89 ? 10.164 3.068 11.773 1 98.31 89 TYR A C 1
ATOM 734 O O . TYR A 1 89 ? 11.047 3.928 11.812 1 98.31 89 TYR A O 1
ATOM 742 N N . HIS A 1 90 ? 10.445 1.833 11.656 1 98.38 90 HIS A N 1
ATOM 743 C CA . HIS A 1 90 ? 11.82 1.348 11.57 1 98.38 90 HIS A CA 1
ATOM 744 C C . HIS A 1 90 ? 12.477 1.782 10.266 1 98.38 90 HIS A C 1
ATOM 746 O O . HIS A 1 90 ? 13.664 2.094 10.234 1 98.38 90 HIS A O 1
ATOM 752 N N . ARG A 1 91 ? 11.727 1.822 9.266 1 97.62 91 ARG A N 1
ATOM 753 C CA . ARG A 1 91 ? 12.242 2.176 7.949 1 97.62 91 ARG A CA 1
ATOM 754 C C . ARG A 1 91 ? 12.516 3.674 7.848 1 97.62 91 ARG A C 1
ATOM 756 O O . ARG A 1 91 ? 13.539 4.09 7.312 1 97.62 91 ARG A O 1
ATOM 763 N N . GLU A 1 92 ? 11.602 4.43 8.344 1 98.19 92 GLU A N 1
ATOM 764 C CA . GLU A 1 92 ? 11.641 5.867 8.102 1 98.19 92 GLU A CA 1
ATOM 765 C C . GLU A 1 92 ? 12.367 6.598 9.234 1 98.19 92 GLU A C 1
ATOM 767 O O . GLU A 1 92 ? 12.898 7.688 9.031 1 98.19 92 GLU A O 1
ATOM 772 N N . ARG A 1 93 ? 12.305 6.043 10.43 1 97.94 93 ARG A N 1
ATOM 773 C CA . ARG A 1 93 ? 12.914 6.645 11.609 1 97.94 93 ARG A CA 1
ATOM 774 C C . ARG A 1 93 ? 12.555 8.125 11.719 1 97.94 93 ARG A C 1
ATOM 776 O O . ARG A 1 93 ? 13.445 8.977 11.766 1 97.94 93 ARG A O 1
ATOM 783 N N . PRO A 1 94 ? 11.281 8.359 11.82 1 96.62 94 PRO A N 1
ATOM 784 C CA . PRO A 1 94 ? 10.844 9.758 11.852 1 96.62 94 PRO A CA 1
ATOM 785 C C . PRO A 1 94 ? 11.352 10.508 13.078 1 96.62 94 PRO A C 1
ATOM 787 O O . PRO A 1 94 ? 11.562 9.906 14.133 1 96.62 94 PRO A O 1
ATOM 790 N N . LYS A 1 95 ? 11.516 11.828 12.961 1 94.56 95 LYS A N 1
ATOM 791 C CA . LYS A 1 95 ? 11.805 12.688 14.109 1 94.56 95 LYS A CA 1
ATOM 792 C C . LYS A 1 95 ? 10.57 12.859 14.992 1 94.56 95 LYS A C 1
ATOM 794 O O . LYS A 1 95 ? 9.477 12.406 14.641 1 94.56 95 LYS A O 1
ATOM 799 N N . LYS A 1 96 ? 10.789 13.484 16.141 1 93.19 96 LYS A N 1
ATOM 800 C CA . LYS A 1 96 ? 9.664 13.781 17.031 1 93.19 96 LYS A CA 1
ATOM 801 C C . LYS A 1 96 ? 8.648 14.688 16.328 1 93.19 96 LYS A C 1
ATOM 803 O O . LYS A 1 96 ? 9.023 15.609 15.602 1 93.19 96 LYS A O 1
ATOM 808 N N . GLY A 1 97 ? 7.32 14.367 16.625 1 91.75 97 GLY A N 1
ATOM 809 C CA . GLY A 1 97 ? 6.293 15.25 16.109 1 91.75 97 GLY A CA 1
ATOM 810 C C . GLY A 1 97 ? 5.453 14.609 15.008 1 91.75 97 GLY A C 1
ATOM 811 O O . GLY A 1 97 ? 4.551 15.242 14.461 1 91.75 97 GLY A O 1
ATOM 812 N N . LEU A 1 98 ? 5.809 13.414 14.648 1 93.31 98 LEU A N 1
ATOM 813 C CA . LEU A 1 98 ? 4.988 12.703 13.68 1 93.31 98 LEU A CA 1
ATOM 814 C C . LEU A 1 98 ? 3.533 12.641 14.133 1 93.31 98 LEU A C 1
ATOM 816 O O . LEU A 1 98 ? 3.25 12.281 15.273 1 93.31 98 LEU A O 1
ATOM 820 N N . ILE A 1 99 ? 2.621 13.047 13.211 1 90 99 ILE A N 1
ATOM 821 C CA . ILE A 1 99 ? 1.186 12.898 13.43 1 90 99 ILE A CA 1
ATOM 822 C C . ILE A 1 99 ? 0.653 11.734 12.594 1 90 99 ILE A C 1
ATOM 824 O O . ILE A 1 99 ? 0.902 11.664 11.391 1 90 99 ILE A O 1
ATOM 828 N N . VAL A 1 100 ? -0.013 10.805 13.211 1 90.81 100 VAL A N 1
ATOM 829 C CA . VAL A 1 100 ? -0.572 9.648 12.523 1 90.81 100 VAL A CA 1
ATOM 830 C C . VAL A 1 100 ? -2.096 9.742 12.5 1 90.81 100 VAL A C 1
ATOM 832 O O . VAL A 1 100 ? -2.729 9.875 13.555 1 90.81 100 VAL A O 1
ATOM 835 N N . HIS A 1 101 ? -2.67 9.719 11.336 1 86.88 101 HIS A 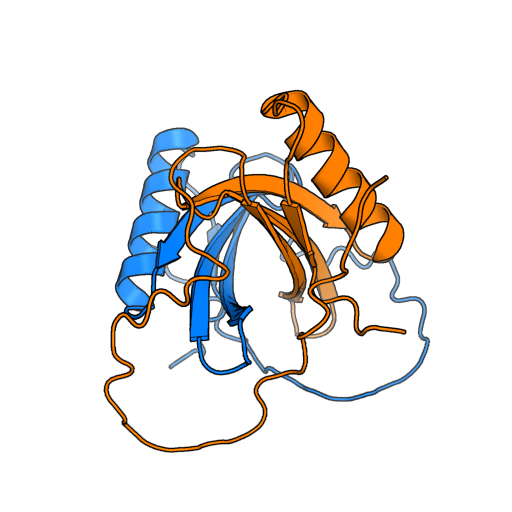N 1
ATOM 836 C CA . HIS A 1 101 ? -4.117 9.648 11.172 1 86.88 101 HIS A CA 1
ATOM 837 C C . HIS A 1 101 ? -4.559 8.25 10.758 1 86.88 101 HIS A C 1
ATOM 839 O O . HIS A 1 101 ? -4.059 7.703 9.766 1 86.88 101 HIS A O 1
ATOM 845 N N . THR A 1 102 ? -5.359 7.473 11.555 1 82.81 102 THR A N 1
ATOM 846 C CA . THR A 1 102 ? -5.891 6.16 11.195 1 82.81 102 THR A CA 1
ATOM 847 C C . THR A 1 102 ? -7.414 6.195 11.125 1 82.81 102 THR A C 1
ATOM 849 O O . THR A 1 102 ? -8.039 7.148 11.594 1 82.81 102 THR A O 1
ATOM 852 N N . ASP A 1 103 ? -8.094 5.203 10.258 1 67.19 103 ASP A N 1
ATOM 853 C CA . ASP A 1 103 ? -9.547 5.102 10.156 1 67.19 103 ASP A CA 1
ATOM 854 C C . ASP A 1 103 ? -10.172 4.777 11.508 1 67.19 103 ASP A C 1
ATOM 856 O O . ASP A 1 103 ? -11.398 4.66 11.625 1 67.19 103 ASP A O 1
ATOM 860 N N . GLN A 1 104 ? -9.539 4.309 12.562 1 52.09 104 GLN A N 1
ATOM 861 C CA . GLN A 1 104 ? -10.25 3.9 13.773 1 52.09 104 GLN A CA 1
ATOM 862 C C . GLN A 1 104 ? -11.305 4.93 14.164 1 52.09 104 GLN A C 1
ATOM 864 O O . GLN A 1 104 ? -11.047 6.137 14.125 1 52.09 104 GLN A O 1
ATOM 869 N N . GLY A 1 105 ? -12.57 4.473 13.875 1 38.06 105 GLY A N 1
ATOM 870 C CA . GLY A 1 105 ? -13.648 5.195 14.531 1 38.06 105 GLY A CA 1
ATOM 871 C C . GLY A 1 105 ? -13.281 5.676 15.922 1 38.06 105 GLY A C 1
ATOM 872 O O . GLY A 1 105 ? -12.383 5.129 16.562 1 38.06 105 GLY A O 1
ATOM 873 N N . SER A 1 106 ? -13.273 6.918 16.219 1 33.91 106 SER A N 1
ATOM 874 C CA . SER A 1 106 ? -13.328 7.312 17.609 1 33.91 106 SER A CA 1
ATOM 875 C C . SER A 1 106 ? -14.109 6.301 18.453 1 33.91 106 SER A C 1
ATOM 877 O O . SER A 1 106 ? -15.312 6.137 18.25 1 33.91 106 SER A O 1
ATOM 879 N N . GLN A 1 107 ? -13.734 5.004 18.469 1 28.17 107 GLN A N 1
ATOM 880 C CA . GLN A 1 107 ? -14.5 4.461 19.594 1 28.17 107 GLN A CA 1
ATOM 881 C C . GLN A 1 107 ? -14.219 5.238 20.875 1 28.17 107 GLN A C 1
ATOM 883 O O . GLN A 1 107 ? -13.125 5.762 21.062 1 28.17 107 GLN A O 1
ATOM 888 N N . MET B 1 1 ? 0.339 -11.195 -24.984 1 25.3 1 MET B N 1
ATOM 889 C CA . MET B 1 1 ? -0.219 -12.484 -24.609 1 25.3 1 MET B CA 1
ATOM 890 C C . MET B 1 1 ? -0.561 -12.516 -23.109 1 25.3 1 MET B C 1
ATOM 892 O O . MET B 1 1 ? -0.477 -13.562 -22.469 1 25.3 1 MET B O 1
ATOM 896 N N . LEU B 1 2 ? -0.913 -11.391 -22.547 1 31.94 2 LEU B N 1
ATOM 897 C CA . LEU B 1 2 ? -1.401 -11.211 -21.188 1 31.94 2 LEU B CA 1
ATOM 898 C C . LEU B 1 2 ? -2.771 -11.859 -21.016 1 31.94 2 LEU B C 1
ATOM 900 O O . LEU B 1 2 ? -3.76 -11.391 -21.594 1 31.94 2 LEU B O 1
ATOM 904 N N . LYS B 1 3 ? -3.041 -13.266 -21.047 1 30.53 3 LYS B N 1
ATOM 905 C CA . LYS B 1 3 ? -4.281 -14.016 -20.859 1 30.53 3 LYS B CA 1
ATOM 906 C C . LYS B 1 3 ? -5.203 -13.328 -19.859 1 30.53 3 LYS B C 1
ATOM 908 O O . LYS B 1 3 ? -4.777 -12.422 -19.141 1 30.53 3 LYS B O 1
ATOM 913 N N . GLU B 1 4 ? -6.309 -14.398 -19.203 1 30.92 4 GLU B N 1
ATOM 914 C CA . GLU B 1 4 ? -7.453 -14.344 -18.297 1 30.92 4 GLU B CA 1
ATOM 915 C C . GLU B 1 4 ? -7.156 -13.453 -17.094 1 30.92 4 GLU B C 1
ATOM 917 O O . GLU B 1 4 ? -6.102 -13.57 -16.469 1 30.92 4 GLU B O 1
ATOM 922 N N . ALA B 1 5 ? -8.023 -12.43 -17.078 1 33.69 5 ALA B N 1
ATOM 923 C CA . ALA B 1 5 ? -8.57 -11.266 -16.391 1 33.69 5 ALA B CA 1
ATOM 924 C C . ALA B 1 5 ? -9.344 -11.68 -15.141 1 33.69 5 ALA B C 1
ATOM 926 O O . ALA B 1 5 ? -10.422 -12.273 -15.234 1 33.69 5 ALA B O 1
ATOM 927 N N . CYS B 1 6 ? -8.789 -12.336 -14.164 1 29.16 6 CYS B N 1
ATOM 928 C CA . CYS B 1 6 ? -9.273 -12.539 -12.805 1 29.16 6 CYS B CA 1
ATOM 929 C C . CYS B 1 6 ? -9.969 -11.281 -12.281 1 29.16 6 CYS B C 1
ATOM 931 O O . CYS B 1 6 ? -9.305 -10.32 -11.891 1 29.16 6 CYS B O 1
ATOM 933 N N . TYR B 1 7 ? -11.336 -10.961 -12.922 1 30.94 7 TYR B N 1
ATOM 934 C CA . TYR B 1 7 ? -12.141 -9.781 -12.641 1 30.94 7 TYR B CA 1
ATOM 935 C C . TYR B 1 7 ? -12.906 -9.953 -11.328 1 30.94 7 TYR B C 1
ATOM 937 O O . TYR B 1 7 ? -13.508 -9 -10.828 1 30.94 7 TYR B O 1
ATOM 945 N N . LYS B 1 8 ? -12.836 -10.633 -10.398 1 27.78 8 LYS B N 1
ATOM 946 C CA . LYS B 1 8 ? -13.906 -10.812 -9.422 1 27.78 8 LYS B CA 1
ATOM 947 C C . LYS B 1 8 ? -13.883 -9.719 -8.359 1 27.78 8 LYS B C 1
ATOM 949 O O . LYS B 1 8 ? -13.031 -9.719 -7.473 1 27.78 8 LYS B O 1
ATOM 954 N N . TYR B 1 9 ? -14.062 -8.328 -8.695 1 28.41 9 TYR B N 1
ATOM 955 C CA . TYR B 1 9 ? -13.875 -7.508 -7.5 1 28.41 9 TYR B CA 1
ATOM 956 C C . TYR B 1 9 ? -15.172 -7.422 -6.699 1 28.41 9 TYR B C 1
ATOM 958 O O . TYR B 1 9 ? -15.172 -6.938 -5.562 1 28.41 9 TYR B O 1
ATOM 966 N N . LYS B 1 10 ? -16.453 -7.754 -6.926 1 28.75 10 LYS B N 1
ATOM 967 C CA . LYS B 1 10 ? -17.422 -6.879 -6.262 1 28.75 10 LYS B CA 1
ATOM 968 C C . LYS B 1 10 ? -17.297 -6.977 -4.746 1 28.75 10 LYS B C 1
ATOM 970 O O . LYS B 1 10 ? -16.859 -8 -4.215 1 28.75 10 LYS B O 1
ATOM 975 N N . TYR B 1 11 ? -17.641 -5.824 -3.957 1 27.02 11 TYR B N 1
ATOM 976 C CA . TYR B 1 11 ? -17.703 -5.023 -2.74 1 27.02 11 TYR B CA 1
ATOM 977 C C . TYR B 1 11 ? -18.469 -5.754 -1.648 1 27.02 11 TYR B C 1
ATOM 979 O O . TYR B 1 11 ? -19.391 -6.535 -1.939 1 27.02 11 TYR B O 1
ATOM 987 N N . TYR B 1 12 ? -17.969 -5.652 -0.448 1 29.98 12 TYR B N 1
ATOM 988 C CA . TYR B 1 12 ? -18.453 -6.258 0.784 1 29.98 12 TYR B CA 1
ATOM 989 C C . TYR B 1 12 ? -19.828 -5.707 1.155 1 29.98 12 TYR B C 1
ATOM 991 O O . TYR B 1 12 ? -19.938 -4.59 1.667 1 29.98 12 TYR B O 1
ATOM 999 N N . ASN B 1 13 ? -20.875 -5.637 0.479 1 26.72 13 ASN B N 1
ATOM 1000 C CA . ASN B 1 13 ? -21.859 -5.121 1.409 1 26.72 13 ASN B CA 1
ATOM 1001 C C . ASN B 1 13 ? -21.891 -5.918 2.711 1 26.72 13 ASN B C 1
ATOM 1003 O O . ASN B 1 13 ? -21.891 -5.34 3.799 1 26.72 13 ASN B O 1
ATOM 1007 N N . ARG B 1 14 ? -22.594 -7.176 2.758 1 25.5 14 ARG B N 1
ATOM 1008 C CA . ARG B 1 14 ? -23.531 -7.66 3.758 1 25.5 14 ARG B CA 1
ATOM 1009 C C . ARG B 1 14 ? -22.812 -8.117 5.023 1 25.5 14 ARG B C 1
ATOM 1011 O O . ARG B 1 14 ? -21.688 -8.617 4.957 1 25.5 14 ARG B O 1
ATOM 1018 N N . ARG B 1 15 ? -23.406 -7.906 6.398 1 27.44 15 ARG B N 1
ATOM 1019 C CA . ARG B 1 15 ? -23.438 -8.242 7.82 1 27.44 15 ARG B CA 1
ATOM 1020 C C . ARG B 1 15 ? -23.094 -9.711 8.039 1 27.44 15 ARG B C 1
ATOM 1022 O O . ARG B 1 15 ? -23.406 -10.266 9.102 1 27.44 15 ARG B O 1
ATOM 1029 N N . ARG B 1 16 ? -22.875 -10.523 7.008 1 26.45 16 ARG B N 1
ATOM 1030 C CA . ARG B 1 16 ? -23.188 -11.859 7.52 1 26.45 16 ARG B CA 1
ATOM 1031 C C . ARG B 1 16 ? -22.172 -12.273 8.578 1 26.45 16 ARG B C 1
ATOM 1033 O O . ARG B 1 16 ? -21.078 -11.719 8.648 1 26.45 16 ARG B O 1
ATOM 1040 N N . SER B 1 17 ? -22.25 -13.617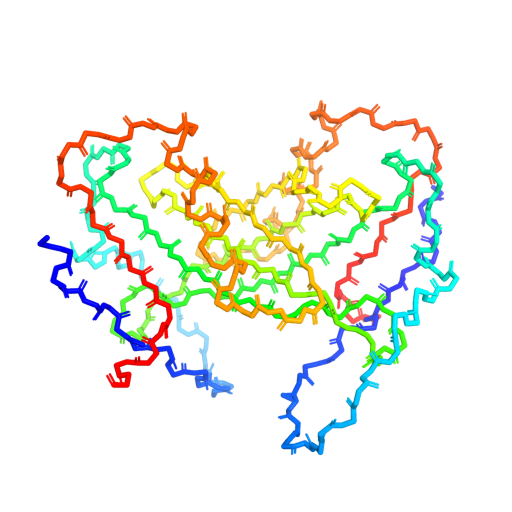 9.25 1 27.45 17 SER B N 1
ATOM 1041 C CA . SER B 1 17 ? -21.984 -14.453 10.414 1 27.45 17 SER B CA 1
ATOM 1042 C C . SER B 1 17 ? -20.484 -14.758 10.547 1 27.45 17 SER B C 1
ATOM 1044 O O . SER B 1 17 ? -19.734 -14.609 9.578 1 27.45 17 SER B O 1
ATOM 1046 N N . SER B 1 18 ? -19.938 -15.289 11.766 1 32.06 18 SER B N 1
ATOM 1047 C CA . SER B 1 18 ? -18.859 -15.758 12.633 1 32.06 18 SER B CA 1
ATOM 1048 C C . SER B 1 18 ? -17.938 -16.719 11.898 1 32.06 18 SER B C 1
ATOM 1050 O O . SER B 1 18 ? -17.062 -17.344 12.508 1 32.06 18 SER B O 1
ATOM 1052 N N . LEU B 1 19 ? -18.234 -17.312 10.695 1 30.05 19 LEU B N 1
ATOM 1053 C CA . LEU B 1 19 ? -17.609 -18.609 10.453 1 30.05 19 LEU B CA 1
ATOM 1054 C C . LEU B 1 19 ? -16.109 -18.469 10.25 1 30.05 19 LEU B C 1
ATOM 1056 O O . LEU B 1 19 ? -15.641 -17.469 9.688 1 30.05 19 LEU B O 1
ATOM 1060 N N . ARG B 1 20 ? -15.289 -19.172 10.992 1 32.25 20 ARG B N 1
ATOM 1061 C CA . ARG B 1 20 ? -13.883 -19.547 11.016 1 32.25 20 ARG B CA 1
ATOM 1062 C C . ARG B 1 20 ? -13.352 -19.781 9.602 1 32.25 20 ARG B C 1
ATOM 1064 O O . ARG B 1 20 ? -13.789 -20.703 8.914 1 32.25 20 ARG B O 1
ATOM 1071 N N . ARG B 1 21 ? -13.242 -18.828 8.828 1 37.28 21 ARG B N 1
ATOM 1072 C CA . ARG B 1 21 ? -12.875 -19.062 7.438 1 37.28 21 ARG B CA 1
ATOM 1073 C C . ARG B 1 21 ? -11.57 -19.859 7.348 1 37.28 21 ARG B C 1
ATOM 1075 O O . ARG B 1 21 ? -10.547 -19.453 7.906 1 37.28 21 ARG B O 1
ATOM 1082 N N . PRO B 1 22 ? -11.586 -21.188 7.121 1 34.41 22 PRO B N 1
ATOM 1083 C CA . PRO B 1 22 ? -10.406 -22.031 6.906 1 34.41 22 PRO B CA 1
ATOM 1084 C C . PRO B 1 22 ? -9.344 -21.359 6.039 1 34.41 22 PRO B C 1
ATOM 1086 O O . PRO B 1 22 ? -9.664 -20.469 5.254 1 34.41 22 PRO B O 1
ATOM 1089 N N . ASN B 1 23 ? -8.031 -21.391 6.387 1 38.31 23 ASN B N 1
ATOM 1090 C CA . ASN B 1 23 ? -6.844 -21.094 5.59 1 38.31 23 ASN B CA 1
ATOM 1091 C C . ASN B 1 23 ? -7.031 -21.516 4.133 1 38.31 23 ASN B C 1
ATOM 1093 O O . ASN B 1 23 ? -6.68 -22.641 3.758 1 38.31 23 ASN B O 1
ATOM 1097 N N . LEU B 1 24 ? -8.203 -21.516 3.639 1 38 24 LEU B N 1
ATOM 1098 C CA . LEU B 1 24 ? -8.398 -22.109 2.324 1 38 24 LEU B CA 1
ATOM 1099 C C . LEU B 1 24 ? -7.566 -21.391 1.268 1 38 24 LEU B C 1
ATOM 1101 O O . LEU B 1 24 ? -7.891 -20.266 0.872 1 38 24 LEU B O 1
ATOM 1105 N N . ILE B 1 25 ? -6.25 -21.438 1.313 1 41.5 25 ILE B N 1
ATOM 1106 C CA . ILE B 1 25 ? -5.398 -21.062 0.189 1 41.5 25 ILE B CA 1
ATOM 1107 C C . ILE B 1 25 ? -6 -21.578 -1.111 1 41.5 25 ILE B C 1
ATOM 1109 O O . ILE B 1 25 ? -6.117 -22.797 -1.303 1 41.5 25 ILE B O 1
ATOM 1113 N N . ASN B 1 26 ? -6.906 -21.062 -1.741 1 48.78 26 ASN B N 1
ATOM 1114 C CA . ASN B 1 26 ? -7.426 -21.406 -3.059 1 48.78 26 ASN B CA 1
ATOM 1115 C C . ASN B 1 26 ? -6.297 -21.609 -4.07 1 48.78 26 ASN B C 1
ATOM 1117 O O . ASN B 1 26 ? -5.289 -20.891 -4.027 1 48.78 26 ASN B O 1
ATOM 1121 N N . PRO B 1 27 ? -6.289 -22.734 -4.754 1 51.06 27 PRO B N 1
ATOM 1122 C CA . PRO B 1 27 ? -5.293 -23.078 -5.77 1 51.06 27 PRO B CA 1
ATOM 1123 C C . PRO B 1 27 ? -4.957 -21.906 -6.688 1 51.06 27 PRO B C 1
ATOM 1125 O O . PRO B 1 27 ? -3.838 -21.812 -7.191 1 51.06 27 PRO B O 1
ATOM 1128 N N . CYS B 1 28 ? -5.93 -21.047 -6.996 1 52.94 28 CYS B N 1
ATOM 1129 C CA . CYS B 1 28 ? -5.641 -19.969 -7.934 1 52.94 28 CYS B CA 1
ATOM 1130 C C . CYS B 1 28 ? -4.645 -18.969 -7.34 1 52.94 28 CYS B C 1
ATOM 1132 O O . CYS B 1 28 ? -4.027 -18.188 -8.062 1 52.94 28 CYS B O 1
ATOM 1134 N N . PHE B 1 29 ? -4.441 -19.078 -6.207 1 62.94 29 PHE B N 1
ATOM 1135 C CA . PHE B 1 29 ? -3.484 -18.188 -5.562 1 62.94 29 PHE B CA 1
ATOM 1136 C C . PHE B 1 29 ? -2.311 -18.969 -4.988 1 62.94 29 PHE B C 1
ATOM 1138 O O . PHE B 1 29 ? -1.605 -18.484 -4.102 1 62.94 29 PHE B O 1
ATOM 1145 N N . GLN B 1 30 ? -2.297 -20.172 -5.535 1 71.94 30 GLN B N 1
ATOM 1146 C CA . GLN B 1 30 ? -1.139 -20.922 -5.074 1 71.94 30 GLN B CA 1
ATOM 1147 C C . GLN B 1 30 ? 0.116 -20.547 -5.855 1 71.94 30 GLN B C 1
ATOM 1149 O O . GLN B 1 30 ? 0.095 -20.484 -7.09 1 71.94 30 GLN B O 1
ATOM 1154 N N . THR B 1 31 ? 0.948 -19.859 -5.25 1 81.94 31 THR B N 1
ATOM 1155 C CA . THR B 1 31 ? 2.24 -19.484 -5.82 1 81.94 31 THR B CA 1
ATOM 1156 C C . THR B 1 31 ? 3.379 -20.156 -5.047 1 81.94 31 THR B C 1
ATOM 1158 O O . THR B 1 31 ? 3.23 -20.469 -3.867 1 81.94 31 THR B O 1
ATOM 1161 N N . LYS B 1 32 ? 4.328 -20.562 -5.859 1 87.5 32 LYS B N 1
ATOM 1162 C CA . LYS B 1 32 ? 5.48 -21.219 -5.246 1 87.5 32 LYS B CA 1
ATOM 1163 C C . LYS B 1 32 ? 6.672 -20.266 -5.16 1 87.5 32 LYS B C 1
ATOM 1165 O O . LYS B 1 32 ? 7.73 -20.641 -4.648 1 87.5 32 LYS B O 1
ATOM 1170 N N . GLY B 1 33 ? 6.508 -19.078 -5.699 1 92.44 33 GLY B N 1
ATOM 1171 C CA . GLY B 1 33 ? 7.629 -18.156 -5.699 1 92.44 33 GLY B CA 1
ATOM 1172 C C . GLY B 1 33 ? 7.211 -16.719 -5.895 1 92.44 33 GLY B C 1
ATOM 1173 O O . GLY B 1 33 ? 6.043 -16.438 -6.18 1 92.44 33 GLY B O 1
ATOM 1174 N N . LYS B 1 34 ? 8.227 -15.859 -5.699 1 95.25 34 LYS B N 1
ATOM 1175 C CA . LYS B 1 34 ? 7.965 -14.43 -5.871 1 95.25 34 LYS B CA 1
ATOM 1176 C C . LYS B 1 34 ? 7.676 -14.094 -7.332 1 95.25 34 LYS B C 1
ATOM 1178 O O . LYS B 1 34 ? 8.195 -14.75 -8.234 1 95.25 34 LYS B O 1
ATOM 1183 N N . ASN B 1 35 ? 6.867 -13.086 -7.531 1 96.38 35 ASN B N 1
ATOM 1184 C CA . ASN B 1 35 ? 6.602 -12.508 -8.844 1 96.38 35 ASN B CA 1
ATOM 1185 C C . ASN B 1 35 ? 5.953 -13.516 -9.781 1 96.38 35 ASN B C 1
ATOM 1187 O O . ASN B 1 35 ? 6.188 -13.484 -10.992 1 96.38 35 ASN B O 1
ATOM 1191 N N . GLU B 1 36 ? 5.266 -14.43 -9.273 1 94.5 36 GLU B N 1
ATOM 1192 C CA . GLU B 1 36 ? 4.434 -15.32 -10.078 1 94.5 36 GLU B CA 1
ATOM 1193 C C . GLU B 1 36 ? 3.002 -14.805 -10.172 1 94.5 36 GLU B C 1
ATOM 1195 O O . GLU B 1 36 ? 2.369 -14.898 -11.227 1 94.5 36 GLU B O 1
ATOM 1200 N N . ILE B 1 37 ? 2.48 -14.32 -9.125 1 91.5 37 ILE B N 1
ATOM 1201 C CA . ILE B 1 37 ? 1.132 -13.766 -9.078 1 91.5 37 ILE B CA 1
ATOM 1202 C C . ILE B 1 37 ? 1.149 -12.43 -8.344 1 91.5 37 ILE B C 1
ATOM 1204 O O . ILE B 1 37 ? 1.598 -12.344 -7.195 1 91.5 37 ILE B O 1
ATOM 1208 N N . TRP B 1 38 ? 0.75 -11.414 -9.023 1 93.56 38 TRP B N 1
ATOM 1209 C CA . TRP B 1 38 ? 0.49 -10.125 -8.375 1 93.56 38 TRP B CA 1
ATOM 1210 C C . TRP B 1 38 ? -1.008 -9.867 -8.258 1 93.56 38 TRP B C 1
ATOM 1212 O O . TRP B 1 38 ? -1.766 -10.148 -9.188 1 93.56 38 TRP B O 1
ATOM 1222 N N . LEU B 1 39 ? -1.409 -9.406 -7.113 1 92.25 39 LEU B N 1
ATOM 1223 C CA . LEU B 1 39 ? -2.764 -8.914 -6.891 1 92.25 39 LEU B CA 1
ATOM 1224 C C . LEU B 1 39 ? -2.807 -7.391 -6.949 1 92.25 39 LEU B C 1
ATOM 1226 O O . LEU B 1 39 ? -2.076 -6.719 -6.219 1 92.25 39 LEU B O 1
ATOM 1230 N N . GLY B 1 40 ? -3.584 -6.871 -7.871 1 93 40 GLY B N 1
ATOM 1231 C CA . GLY B 1 40 ? -3.801 -5.438 -7.957 1 93 40 GLY B CA 1
ATOM 1232 C C . GLY B 1 40 ? -5.086 -4.984 -7.285 1 93 40 GLY B C 1
ATOM 1233 O O . GLY B 1 40 ? -6.113 -5.656 -7.387 1 93 40 GLY B O 1
ATOM 1234 N N . ASP B 1 41 ? -5.035 -3.838 -6.586 1 90.69 41 ASP B N 1
ATOM 1235 C CA . ASP B 1 41 ? -6.219 -3.273 -5.945 1 90.69 41 ASP B CA 1
ATOM 1236 C C . ASP B 1 41 ? -6.203 -1.748 -6.012 1 90.69 41 ASP B C 1
ATOM 1238 O O . ASP B 1 41 ? -5.141 -1.137 -6.145 1 90.69 41 ASP B O 1
ATOM 1242 N N . PHE B 1 42 ? -7.43 -1.204 -5.984 1 90.31 42 PHE B N 1
ATOM 1243 C CA . PHE B 1 42 ? -7.633 0.24 -5.977 1 90.31 42 PHE B CA 1
ATOM 1244 C C . PHE B 1 42 ? -8.641 0.639 -4.906 1 90.31 42 PHE B C 1
ATOM 1246 O O . PHE B 1 42 ? -9.672 -0.017 -4.742 1 90.31 42 PHE B O 1
ATOM 1253 N N . THR B 1 43 ? -8.266 1.643 -4.094 1 87.75 43 THR B N 1
ATOM 1254 C CA . THR B 1 43 ? -9.18 2.064 -3.041 1 87.75 43 THR B CA 1
ATOM 1255 C C . THR B 1 43 ? -9.125 3.578 -2.852 1 87.75 43 THR B C 1
ATOM 1257 O O . THR B 1 43 ? -8.18 4.23 -3.305 1 87.75 43 THR B O 1
ATOM 1260 N N . TYR B 1 44 ? -10.133 4.078 -2.225 1 86.12 44 TYR B N 1
ATOM 1261 C CA . TYR B 1 44 ? -10.195 5.473 -1.809 1 86.12 44 TYR B CA 1
ATOM 1262 C C . TYR B 1 44 ? -10.023 5.602 -0.301 1 86.12 44 TYR B C 1
ATOM 1264 O O . TYR B 1 44 ? -10.727 4.945 0.471 1 86.12 44 TYR B O 1
ATOM 1272 N N . ILE B 1 45 ? -9.055 6.422 0.061 1 85.25 45 ILE B N 1
ATOM 1273 C CA . ILE B 1 45 ? -8.805 6.656 1.479 1 85.25 45 ILE B CA 1
ATOM 1274 C C . ILE B 1 45 ? -9.258 8.062 1.857 1 85.25 45 ILE B C 1
ATOM 1276 O O . ILE B 1 45 ? -8.75 9.055 1.318 1 85.25 45 ILE B O 1
ATOM 1280 N N . PRO B 1 46 ? -10.148 8.125 2.828 1 79.88 46 PRO B N 1
ATOM 1281 C CA . PRO B 1 46 ? -10.562 9.461 3.256 1 79.88 46 PRO B CA 1
ATOM 1282 C C . PRO B 1 46 ? -9.461 10.203 4.004 1 79.88 46 PRO B C 1
ATOM 1284 O O . PRO B 1 46 ? -8.75 9.609 4.816 1 79.88 46 PRO B O 1
ATOM 1287 N N . THR B 1 47 ? -8.992 11.375 3.832 1 73.5 47 THR B N 1
ATOM 1288 C CA . THR B 1 47 ? -7.953 12.148 4.504 1 73.5 47 THR B CA 1
ATOM 1289 C C . THR B 1 47 ? -8.562 13.164 5.461 1 73.5 47 THR B C 1
ATOM 1291 O O . THR B 1 47 ? -7.949 13.531 6.465 1 73.5 47 THR B O 1
ATOM 1294 N N . LYS B 1 48 ? -9.406 13.93 5.211 1 59.59 48 LYS B N 1
ATOM 1295 C CA . LYS B 1 48 ? -10.047 14.898 6.094 1 59.59 48 LYS B CA 1
ATOM 1296 C C . LYS B 1 48 ? -11.531 15.039 5.766 1 59.59 48 LYS B C 1
ATOM 1298 O O . LYS B 1 48 ? -11.914 15.086 4.594 1 59.59 48 LYS B O 1
ATOM 1303 N N . ALA B 1 49 ? -12.203 15.539 6.91 1 54.72 49 ALA B N 1
ATOM 1304 C CA . ALA B 1 49 ? -13.602 15.938 7.023 1 54.72 49 ALA B CA 1
ATOM 1305 C C . ALA B 1 49 ? -14.477 15.156 6.047 1 54.72 49 ALA B C 1
ATOM 1307 O O . ALA B 1 49 ? -15.477 15.68 5.547 1 54.72 49 ALA B O 1
ATOM 1308 N N . GLY B 1 50 ? -13.93 14.062 5.676 1 55.5 50 GLY B N 1
ATOM 1309 C CA . GLY B 1 50 ? -14.836 13.195 4.934 1 55.5 50 GLY B CA 1
ATOM 1310 C C . GLY B 1 50 ? -15.078 13.672 3.514 1 55.5 50 GLY B C 1
ATOM 1311 O O . GLY B 1 50 ? -15.773 13.008 2.742 1 55.5 50 GLY B O 1
ATOM 1312 N N . THR B 1 51 ? -14.398 14.883 3.1 1 65.31 51 THR B N 1
ATOM 1313 C CA . THR B 1 51 ? -14.758 15.414 1.79 1 65.31 51 THR B CA 1
ATOM 1314 C C . THR B 1 51 ? -13.664 15.117 0.766 1 65.31 51 THR B C 1
ATOM 1316 O O . THR B 1 51 ? -13.922 15.117 -0.44 1 65.31 51 THR B O 1
ATOM 1319 N N . LEU B 1 52 ? -12.469 14.758 1.338 1 74.5 52 LEU B N 1
ATOM 1320 C CA . LEU B 1 52 ? -11.406 14.484 0.382 1 74.5 52 LEU B CA 1
ATOM 1321 C C . LEU B 1 52 ? -10.953 13.031 0.475 1 74.5 52 LEU B C 1
ATOM 1323 O O . LEU B 1 52 ? -11.016 12.422 1.545 1 74.5 52 LEU B O 1
ATOM 1327 N N . TYR B 1 53 ? -10.633 12.516 -0.708 1 82.06 53 TYR B N 1
ATOM 1328 C CA . TYR B 1 53 ? -10.148 11.141 -0.758 1 82.06 53 TYR B CA 1
ATOM 1329 C C . TYR B 1 53 ? -8.82 11.062 -1.498 1 82.06 53 TYR B C 1
ATOM 1331 O O . TYR B 1 53 ? -8.594 11.797 -2.463 1 82.06 53 TYR B O 1
ATOM 1339 N N . LEU B 1 54 ? -8.008 10.305 -0.932 1 87.81 54 LEU B N 1
ATOM 1340 C CA . LEU B 1 54 ? -6.801 9.891 -1.639 1 87.81 54 LEU B CA 1
ATOM 1341 C C . LEU B 1 54 ? -7.016 8.555 -2.342 1 87.81 54 LEU B C 1
ATOM 1343 O O . LEU B 1 54 ? -7.387 7.566 -1.707 1 87.81 54 LEU B O 1
ATOM 1347 N N . SER B 1 55 ? -6.875 8.602 -3.732 1 90.62 55 SER B N 1
ATOM 1348 C CA . SER B 1 55 ? -6.93 7.359 -4.492 1 90.62 55 SER B CA 1
ATOM 1349 C C . SER B 1 55 ? -5.594 6.621 -4.441 1 90.62 55 SER B C 1
ATOM 1351 O O . SER B 1 55 ? -4.539 7.219 -4.656 1 90.62 55 SER B O 1
ATOM 1353 N N . VAL B 1 56 ? -5.656 5.324 -4.133 1 93.25 56 VAL B N 1
ATOM 1354 C CA . VAL B 1 56 ? -4.43 4.543 -4.023 1 93.25 56 VAL B CA 1
ATOM 1355 C C . VAL B 1 56 ? -4.566 3.248 -4.82 1 93.25 56 VAL B C 1
ATOM 1357 O O . VAL B 1 56 ? -5.562 2.533 -4.688 1 93.25 56 VAL B O 1
ATOM 1360 N N . SER B 1 57 ? -3.643 3.01 -5.715 1 95.12 57 SER B N 1
ATOM 1361 C CA . SER B 1 57 ? -3.479 1.723 -6.387 1 95.12 57 SER B CA 1
ATOM 1362 C C . SER B 1 57 ? -2.256 0.978 -5.863 1 95.12 57 SER B C 1
ATOM 1364 O O . SER B 1 57 ? -1.197 1.576 -5.66 1 95.12 57 SER B O 1
ATOM 1366 N N . VAL B 1 58 ? -2.436 -0.328 -5.625 1 96.88 58 VAL B N 1
ATOM 1367 C CA . VAL B 1 58 ? -1.31 -1.126 -5.152 1 96.88 58 VAL B CA 1
ATOM 1368 C C . VAL B 1 58 ? -1.229 -2.428 -5.945 1 96.88 58 VAL B C 1
ATOM 1370 O O . VAL B 1 58 ? -2.232 -2.889 -6.496 1 96.88 58 VAL B O 1
ATOM 1373 N N . PHE B 1 59 ? -0.032 -2.992 -6.027 1 96.19 59 PHE B N 1
ATOM 1374 C CA . PHE B 1 59 ? 0.221 -4.355 -6.469 1 96.19 59 PHE B CA 1
ATOM 1375 C C . PHE B 1 59 ? 0.951 -5.148 -5.391 1 96.19 59 PHE B C 1
ATOM 1377 O O . PHE B 1 59 ? 1.897 -4.648 -4.781 1 96.19 59 PHE B O 1
ATOM 1384 N N . ILE B 1 60 ? 0.467 -6.344 -5.184 1 96 60 ILE B N 1
ATOM 1385 C CA . ILE B 1 60 ? 0.955 -7.199 -4.109 1 96 60 ILE B CA 1
ATOM 1386 C C . ILE B 1 60 ? 1.508 -8.5 -4.695 1 96 60 ILE B C 1
ATOM 1388 O O . ILE B 1 60 ? 0.842 -9.156 -5.496 1 96 60 ILE B O 1
ATOM 1392 N N . ASP B 1 61 ? 2.736 -8.812 -4.344 1 95.31 61 ASP B N 1
ATOM 1393 C CA . ASP B 1 61 ? 3.217 -10.172 -4.551 1 95.31 61 ASP B CA 1
ATOM 1394 C C . ASP B 1 61 ? 2.637 -11.125 -3.508 1 95.31 61 ASP B C 1
ATOM 1396 O O . ASP B 1 61 ? 2.996 -11.062 -2.33 1 95.31 61 ASP B O 1
ATOM 1400 N N . ILE B 1 62 ? 1.787 -11.992 -3.896 1 89.88 62 ILE B N 1
ATOM 1401 C CA . ILE B 1 62 ? 0.997 -12.766 -2.945 1 89.88 62 ILE B CA 1
ATOM 1402 C C . ILE B 1 62 ? 1.894 -13.773 -2.232 1 89.88 62 ILE B C 1
ATOM 1404 O O . ILE B 1 62 ? 1.627 -14.148 -1.088 1 89.88 62 ILE B O 1
ATOM 1408 N N . TYR B 1 63 ? 2.939 -14.203 -2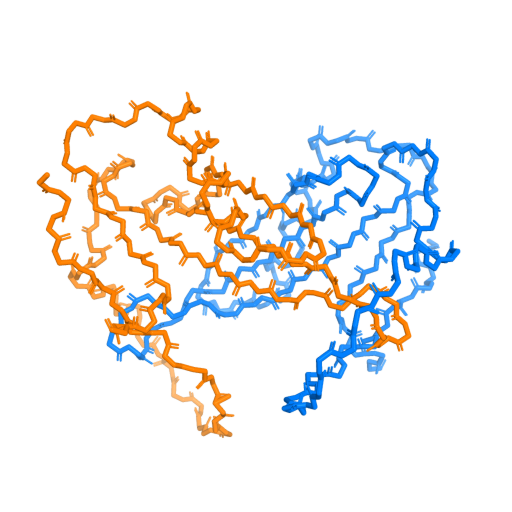.887 1 91.56 63 TYR B N 1
ATOM 1409 C CA . TYR B 1 63 ? 3.857 -15.148 -2.26 1 91.56 63 TYR B CA 1
ATOM 1410 C C . TYR B 1 63 ? 4.637 -14.484 -1.133 1 91.56 63 TYR B C 1
ATOM 1412 O O . TYR B 1 63 ? 4.652 -14.984 -0.004 1 91.56 63 TYR B O 1
ATOM 1420 N N . ARG B 1 64 ? 5.215 -13.367 -1.377 1 94 64 ARG B N 1
ATOM 1421 C CA . ARG B 1 64 ? 6.039 -12.672 -0.391 1 94 64 ARG B CA 1
ATOM 1422 C C . ARG B 1 64 ? 5.184 -11.797 0.521 1 94 64 ARG B C 1
ATOM 1424 O O . ARG B 1 64 ? 5.676 -11.266 1.517 1 94 64 ARG B O 1
ATOM 1431 N N . ARG B 1 65 ? 3.973 -11.625 0.208 1 91.38 65 ARG B N 1
ATOM 1432 C CA . ARG B 1 65 ? 3.088 -10.719 0.931 1 91.38 65 ARG B CA 1
A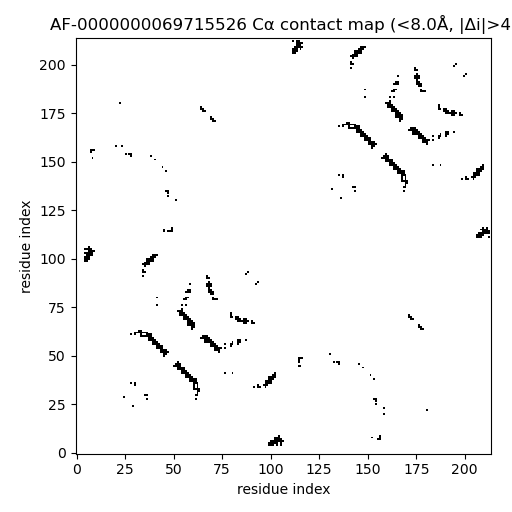TOM 1433 C C . ARG B 1 65 ? 3.717 -9.336 1.062 1 91.38 65 ARG B C 1
ATOM 1435 O O . ARG B 1 65 ? 3.805 -8.789 2.164 1 91.38 65 ARG B O 1
ATOM 1442 N N . LYS B 1 66 ? 4.098 -8.789 -0.077 1 95.81 66 LYS B N 1
ATOM 1443 C CA . LYS B 1 66 ? 4.785 -7.512 -0.207 1 95.81 66 LYS B CA 1
ATOM 1444 C C . LYS B 1 66 ? 4.066 -6.602 -1.204 1 95.81 66 LYS B C 1
ATOM 1446 O O . LYS B 1 66 ? 3.639 -7.055 -2.266 1 95.81 66 LYS B O 1
ATOM 1451 N N . ILE B 1 67 ? 3.938 -5.375 -0.811 1 97.62 67 ILE B N 1
ATOM 1452 C CA . ILE B 1 67 ? 3.545 -4.395 -1.816 1 97.62 67 ILE B CA 1
ATOM 1453 C C . ILE B 1 67 ? 4.734 -4.074 -2.717 1 97.62 67 ILE B C 1
ATOM 1455 O O . ILE B 1 67 ? 5.746 -3.535 -2.256 1 97.62 67 ILE B O 1
ATOM 1459 N N . VAL B 1 68 ? 4.602 -4.406 -3.973 1 98.12 68 VAL B N 1
ATOM 1460 C CA . VAL B 1 68 ? 5.738 -4.289 -4.883 1 98.12 68 VAL B CA 1
ATOM 1461 C C . VAL B 1 68 ? 5.617 -3.008 -5.699 1 98.12 68 VAL B C 1
ATOM 1463 O O . VAL B 1 68 ? 6.598 -2.551 -6.297 1 98.12 68 VAL B O 1
ATOM 1466 N N . GLY B 1 69 ? 4.488 -2.373 -5.707 1 98.38 69 GLY B N 1
ATOM 1467 C CA . GLY B 1 69 ? 4.25 -1.092 -6.352 1 98.38 69 GLY B CA 1
ATOM 1468 C C . GLY B 1 69 ? 3.002 -0.394 -5.852 1 98.38 69 GLY B C 1
ATOM 1469 O O . GLY B 1 69 ? 2.062 -1.046 -5.391 1 98.38 69 GLY B O 1
ATOM 1470 N N . TRP B 1 70 ? 3.104 0.894 -5.953 1 97.69 70 TRP B N 1
ATOM 1471 C CA . TRP B 1 70 ? 1.961 1.71 -5.555 1 97.69 70 TRP B CA 1
ATOM 1472 C C . TRP B 1 70 ? 1.963 3.045 -6.293 1 97.69 70 TRP B C 1
ATOM 1474 O O . TRP B 1 70 ? 2.996 3.473 -6.812 1 97.69 70 TRP B O 1
ATOM 1484 N N . ALA B 1 71 ? 0.8 3.611 -6.391 1 96.88 71 ALA B N 1
ATOM 1485 C CA . ALA B 1 71 ? 0.605 4.984 -6.855 1 96.88 71 ALA B CA 1
ATOM 1486 C C . ALA B 1 71 ? -0.595 5.629 -6.168 1 96.88 71 ALA B C 1
ATOM 1488 O O . ALA B 1 71 ? -1.544 4.938 -5.785 1 96.88 71 ALA B O 1
ATOM 1489 N N . MET B 1 72 ? -0.451 6.875 -5.949 1 94.5 72 MET B N 1
ATOM 1490 C CA . MET B 1 72 ? -1.574 7.559 -5.312 1 94.5 72 MET B CA 1
ATOM 1491 C C . MET B 1 72 ? -1.751 8.961 -5.887 1 94.5 72 MET B C 1
ATOM 1493 O O . MET B 1 72 ? -0.785 9.578 -6.34 1 94.5 72 MET B O 1
ATOM 1497 N N . GLY B 1 73 ? -2.977 9.375 -5.879 1 89.88 73 GLY B N 1
ATOM 1498 C CA . GLY B 1 73 ? -3.361 10.672 -6.41 1 89.88 73 GLY B CA 1
ATOM 1499 C C . GLY B 1 73 ? -4.852 10.945 -6.309 1 89.88 73 GLY B C 1
ATOM 1500 O O . GLY B 1 73 ? -5.582 10.18 -5.676 1 89.88 73 GLY B O 1
ATOM 1501 N N . ASN B 1 74 ? -5.418 12.07 -6.777 1 78.62 74 ASN B N 1
ATOM 1502 C CA . ASN B 1 74 ? -6.805 12.484 -6.582 1 78.62 74 ASN B CA 1
ATOM 1503 C C . ASN B 1 74 ? -7.676 12.125 -7.781 1 78.62 74 ASN B C 1
ATOM 1505 O O . ASN B 1 74 ? -8.891 12.32 -7.754 1 78.62 74 ASN B O 1
ATOM 1509 N N . HIS B 1 75 ? -7.258 11.562 -8.844 1 69.81 75 HIS B N 1
ATOM 1510 C CA . HIS B 1 75 ? -8.32 11.578 -9.844 1 69.81 75 HIS B CA 1
ATOM 1511 C C . HIS B 1 75 ? -8.219 10.375 -10.781 1 69.81 75 HIS B C 1
ATOM 1513 O O . HIS B 1 75 ? -9.242 9.836 -11.211 1 69.81 75 HIS B O 1
ATOM 1519 N N . MET B 1 76 ? -7.195 10.016 -11.359 1 81 76 MET B N 1
ATOM 1520 C CA . MET B 1 76 ? -7.363 9.117 -12.5 1 81 76 MET B CA 1
ATOM 1521 C C . MET B 1 76 ? -6.984 7.688 -12.125 1 81 76 MET B C 1
ATOM 1523 O O . MET B 1 76 ? -5.801 7.359 -12.031 1 81 76 MET B O 1
ATOM 1527 N N . GLN B 1 77 ? -8.086 6.844 -12.016 1 84.12 77 GLN B N 1
ATOM 1528 C CA . GLN B 1 77 ? -7.887 5.453 -11.625 1 84.12 77 GLN B CA 1
ATOM 1529 C C . GLN B 1 77 ? -6.961 4.73 -12.594 1 84.12 77 GLN B C 1
ATOM 1531 O O . GLN B 1 77 ? -5.977 4.113 -12.188 1 84.12 77 GLN B O 1
ATOM 1536 N N . GLY B 1 78 ? -7.305 4.887 -13.945 1 88.5 78 GLY B N 1
ATOM 1537 C CA . GLY B 1 78 ? -6.516 4.191 -14.953 1 88.5 78 GLY B CA 1
ATOM 1538 C C . GLY B 1 78 ? -5.043 4.543 -14.898 1 88.5 78 GLY B C 1
ATOM 1539 O O . GLY B 1 78 ? -4.184 3.658 -14.984 1 88.5 78 GLY B O 1
ATOM 1540 N N . GLN B 1 79 ? -4.785 5.762 -14.742 1 94.06 79 GLN B N 1
ATOM 1541 C CA . GLN B 1 79 ? -3.395 6.207 -14.68 1 94.06 79 GLN B CA 1
ATOM 1542 C C . GLN B 1 79 ? -2.703 5.695 -13.422 1 94.06 79 GLN B C 1
ATOM 1544 O O . GLN B 1 79 ? -1.545 5.277 -13.469 1 94.06 79 GLN B O 1
ATOM 1549 N N . LEU B 1 80 ? -3.363 5.719 -12.344 1 93.44 80 LEU B N 1
ATOM 1550 C CA . LEU B 1 80 ? -2.77 5.27 -11.086 1 93.44 80 LEU B CA 1
ATOM 1551 C C . LEU B 1 80 ? -2.463 3.775 -11.141 1 93.44 80 LEU B C 1
ATOM 1553 O O . LEU B 1 80 ? -1.422 3.334 -10.648 1 93.44 80 LEU B O 1
ATOM 1557 N N . VAL B 1 81 ? -3.357 2.998 -11.727 1 93.44 81 VAL B N 1
ATOM 1558 C CA . VAL B 1 81 ? -3.137 1.562 -11.859 1 93.44 81 VAL B CA 1
ATOM 1559 C C . VAL B 1 81 ? -1.904 1.307 -12.727 1 93.44 81 VAL B C 1
ATOM 1561 O O . VAL B 1 81 ? -1.036 0.51 -12.359 1 93.44 81 VAL B O 1
ATOM 1564 N N . THR B 1 82 ? -1.85 2.061 -13.828 1 95.69 82 THR B N 1
ATOM 1565 C CA . THR B 1 82 ? -0.72 1.903 -14.734 1 95.69 82 THR B CA 1
ATOM 1566 C C . THR B 1 82 ? 0.584 2.303 -14.055 1 95.69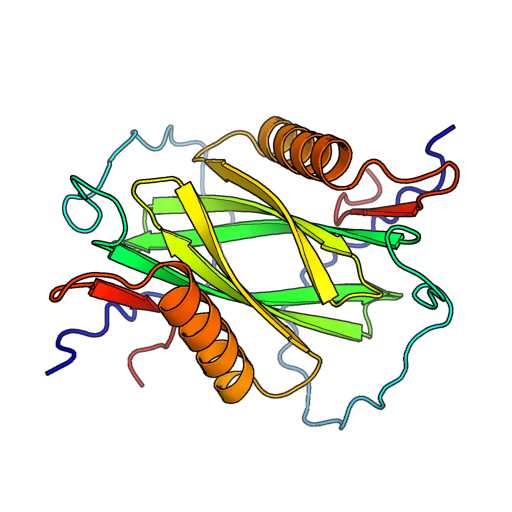 82 THR B C 1
ATOM 1568 O O . THR B 1 82 ? 1.593 1.604 -14.172 1 95.69 82 THR B O 1
ATOM 1571 N N . ASP B 1 83 ? 0.58 3.398 -13.383 1 96.62 83 ASP B N 1
ATOM 1572 C CA . ASP B 1 83 ? 1.769 3.883 -12.688 1 96.62 83 ASP B CA 1
ATOM 1573 C C . ASP B 1 83 ? 2.219 2.893 -11.617 1 96.62 83 ASP B C 1
ATOM 1575 O O . ASP B 1 83 ? 3.414 2.619 -11.484 1 96.62 83 ASP B O 1
ATOM 1579 N N . ALA B 1 84 ? 1.283 2.389 -10.859 1 97.31 84 ALA B N 1
ATOM 1580 C CA . ALA B 1 84 ? 1.612 1.408 -9.828 1 97.31 84 ALA B CA 1
ATOM 1581 C C . ALA B 1 84 ? 2.217 0.148 -10.438 1 97.31 84 ALA B C 1
ATOM 1583 O O . ALA B 1 84 ? 3.195 -0.394 -9.922 1 97.31 84 ALA B O 1
ATOM 1584 N N . PHE B 1 85 ? 1.618 -0.322 -11.523 1 97.19 85 PHE B N 1
ATOM 1585 C CA . PHE B 1 85 ? 2.123 -1.514 -12.195 1 97.19 85 PHE B CA 1
ATOM 1586 C C . PHE B 1 85 ? 3.539 -1.287 -12.703 1 97.19 85 PHE B C 1
ATOM 1588 O O . PHE B 1 85 ? 4.414 -2.137 -12.523 1 97.19 85 PHE B O 1
ATOM 1595 N N . ASN B 1 86 ? 3.732 -0.168 -13.375 1 98.19 86 ASN B N 1
ATOM 1596 C CA . ASN B 1 86 ? 5.055 0.148 -13.906 1 98.19 86 ASN B CA 1
ATOM 1597 C C . ASN B 1 86 ? 6.102 0.213 -12.797 1 98.19 86 ASN B C 1
ATOM 1599 O O . ASN B 1 86 ? 7.227 -0.259 -12.977 1 98.19 86 ASN B O 1
ATOM 1603 N N . GLN B 1 87 ? 5.758 0.785 -11.711 1 98.31 87 GLN B N 1
ATOM 1604 C CA . GLN B 1 87 ? 6.672 0.807 -10.57 1 98.31 87 GLN B CA 1
ATOM 1605 C C . GLN B 1 87 ? 7.027 -0.608 -10.125 1 98.31 87 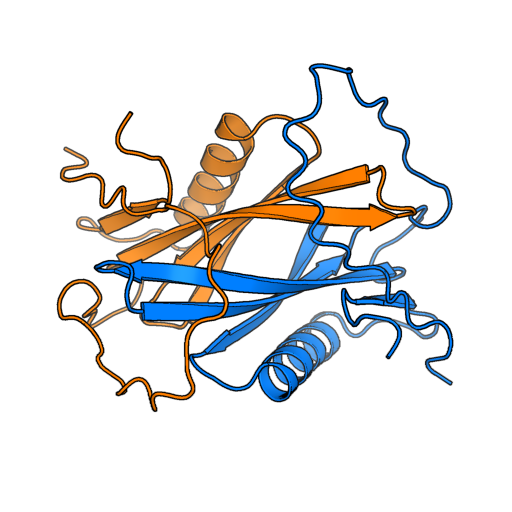GLN B C 1
ATOM 1607 O O . GLN B 1 87 ? 8.203 -0.919 -9.906 1 98.31 87 GLN B O 1
ATOM 1612 N N . ALA B 1 88 ? 6.031 -1.416 -9.953 1 98.38 88 ALA B N 1
ATOM 1613 C CA . ALA B 1 88 ? 6.25 -2.803 -9.555 1 98.38 88 ALA B CA 1
ATOM 1614 C C . ALA B 1 88 ? 7.156 -3.525 -10.547 1 98.38 88 ALA B C 1
ATOM 1616 O O . ALA B 1 88 ? 8.109 -4.195 -10.156 1 98.38 88 ALA B O 1
ATOM 1617 N N . TYR B 1 89 ? 6.793 -3.326 -11.773 1 98.25 89 TYR B N 1
ATOM 1618 C CA . TYR B 1 89 ? 7.508 -4.031 -12.828 1 98.25 89 TYR B CA 1
ATOM 1619 C C . TYR B 1 89 ? 8.984 -3.641 -12.844 1 98.25 89 TYR B C 1
ATOM 1621 O O . TYR B 1 89 ? 9.859 -4.5 -12.977 1 98.25 89 TYR B O 1
ATOM 1629 N N . HIS B 1 90 ? 9.266 -2.404 -12.766 1 98.44 90 HIS B N 1
ATOM 1630 C CA . HIS B 1 90 ? 10.641 -1.919 -12.812 1 98.44 90 HIS B CA 1
ATOM 1631 C C . HIS B 1 90 ? 11.422 -2.35 -11.578 1 98.44 90 HIS B C 1
ATOM 1633 O O . HIS B 1 90 ? 12.617 -2.656 -11.664 1 98.44 90 HIS B O 1
ATOM 1639 N N . ARG B 1 91 ? 10.781 -2.398 -10.508 1 97.56 91 ARG B N 1
ATOM 1640 C CA . ARG B 1 91 ? 11.43 -2.748 -9.25 1 97.56 91 ARG B CA 1
ATOM 1641 C C . ARG B 1 91 ? 11.711 -4.246 -9.172 1 97.56 91 ARG B C 1
ATOM 1643 O O . ARG B 1 91 ? 12.789 -4.66 -8.742 1 97.56 91 ARG B O 1
ATOM 1650 N N . GLU B 1 92 ? 10.75 -5 -9.57 1 98.19 92 GLU B N 1
ATOM 1651 C CA . GLU B 1 92 ? 10.812 -6.441 -9.336 1 98.19 92 GLU B CA 1
ATOM 1652 C C . GLU B 1 92 ? 11.43 -7.164 -10.531 1 98.19 92 GLU B C 1
ATOM 1654 O O . GLU B 1 92 ? 11.984 -8.25 -10.383 1 98.19 92 GLU B O 1
ATOM 1659 N N . ARG B 1 93 ? 11.242 -6.613 -11.711 1 97.88 93 ARG B N 1
ATOM 1660 C CA . ARG B 1 93 ? 11.734 -7.211 -12.953 1 97.88 93 ARG B CA 1
ATOM 1661 C C . ARG B 1 93 ? 11.375 -8.688 -13.023 1 97.88 93 ARG B C 1
ATOM 1663 O O . ARG B 1 93 ? 12.258 -9.539 -13.148 1 97.88 93 ARG B O 1
ATOM 1670 N N . PRO B 1 94 ? 10.094 -8.922 -13 1 96.44 94 PRO B N 1
ATOM 1671 C CA . PRO B 1 94 ? 9.664 -10.328 -12.984 1 96.44 94 PRO B CA 1
ATOM 1672 C C . PRO B 1 94 ? 10.055 -11.078 -14.258 1 96.44 94 PRO B C 1
ATOM 1674 O O . PRO B 1 94 ? 10.156 -10.469 -15.328 1 96.44 94 PRO B O 1
ATOM 1677 N N . LYS B 1 95 ? 10.234 -12.383 -14.164 1 94.5 95 LYS B N 1
ATOM 1678 C CA . LYS B 1 95 ? 10.414 -13.25 -15.328 1 94.5 95 LYS B CA 1
ATOM 1679 C C . LYS B 1 95 ? 9.102 -13.422 -16.094 1 94.5 95 LYS B C 1
ATOM 1681 O O . LYS B 1 95 ? 8.047 -12.969 -15.633 1 94.5 95 LYS B O 1
ATOM 1686 N N . LYS B 1 96 ? 9.203 -14.055 -17.266 1 93.19 96 LYS B N 1
ATOM 1687 C CA . LYS B 1 96 ? 7.996 -14.359 -18.031 1 93.19 96 LYS B CA 1
ATOM 1688 C C . LYS B 1 96 ? 7.055 -15.266 -17.234 1 93.19 96 LYS B C 1
ATOM 1690 O O . LYS B 1 96 ? 7.504 -16.172 -16.547 1 93.19 96 LYS B O 1
ATOM 1695 N N . GLY B 1 97 ? 5.703 -14.938 -17.391 1 91.62 97 GLY B N 1
ATOM 1696 C CA . GLY B 1 97 ? 4.73 -15.82 -16.766 1 91.62 97 GLY B CA 1
ATOM 1697 C C . GLY B 1 97 ? 4.004 -15.188 -15.602 1 91.62 97 GLY B C 1
ATOM 1698 O O . GLY B 1 97 ? 3.152 -15.82 -14.969 1 91.62 97 GLY B O 1
ATOM 1699 N N . LEU B 1 98 ? 4.402 -14 -15.281 1 93.19 98 LEU B N 1
ATOM 1700 C CA . LEU B 1 98 ? 3.678 -13.289 -14.234 1 93.19 98 LEU B CA 1
ATOM 1701 C C . LEU B 1 98 ? 2.188 -13.227 -14.547 1 93.19 98 LEU B C 1
ATOM 1703 O O . LEU B 1 98 ? 1.795 -12.867 -15.656 1 93.19 98 LEU B O 1
ATOM 1707 N N . ILE B 1 99 ? 1.355 -13.633 -13.539 1 89.94 99 ILE B N 1
ATOM 1708 C CA . ILE B 1 99 ? -0.094 -13.492 -13.625 1 89.94 99 ILE B CA 1
ATOM 1709 C C . ILE B 1 99 ? -0.547 -12.328 -12.742 1 89.94 99 ILE B C 1
ATOM 1711 O O . ILE B 1 99 ? -0.186 -12.25 -11.562 1 89.94 99 ILE B O 1
ATOM 1715 N N . VAL B 1 100 ? -1.27 -11.398 -13.297 1 90.75 100 VAL B N 1
ATOM 1716 C CA . VAL B 1 100 ? -1.766 -10.242 -12.555 1 90.75 100 VAL B CA 1
ATOM 1717 C C . VAL B 1 100 ? -3.281 -10.344 -12.391 1 90.75 100 VAL B C 1
ATOM 1719 O O . VAL B 1 100 ? -4.012 -10.469 -13.375 1 90.75 100 VAL B O 1
ATOM 1722 N N . HIS B 1 101 ? -3.744 -10.328 -11.172 1 86.81 101 HIS B N 1
ATOM 1723 C CA . HIS B 1 101 ? -5.168 -10.258 -10.867 1 86.81 101 HIS B CA 1
ATOM 1724 C C . HIS B 1 101 ? -5.574 -8.859 -10.414 1 86.81 101 HIS B C 1
ATOM 1726 O O . HIS B 1 101 ? -4.988 -8.312 -9.484 1 86.81 101 HIS B O 1
ATOM 1732 N N . THR B 1 102 ? -6.449 -8.094 -11.133 1 82.75 102 THR B N 1
ATOM 1733 C CA . THR B 1 102 ? -6.949 -6.785 -10.734 1 82.75 102 THR B CA 1
ATOM 1734 C C . THR B 1 102 ? -8.461 -6.828 -10.523 1 82.75 102 THR B C 1
ATOM 1736 O O . THR B 1 102 ? -9.125 -7.785 -10.93 1 82.75 102 THR B O 1
ATOM 1739 N N . ASP B 1 103 ? -9.062 -5.84 -9.586 1 66.94 103 ASP B N 1
ATOM 1740 C CA . ASP B 1 103 ? -10.5 -5.754 -9.359 1 66.94 103 ASP B CA 1
ATOM 1741 C C . ASP B 1 103 ? -11.242 -5.406 -10.641 1 66.94 103 ASP B C 1
ATOM 1743 O O . ASP B 1 103 ? -12.477 -5.309 -10.648 1 66.94 103 ASP B O 1
ATOM 1747 N N . GLN B 1 104 ? -10.711 -4.863 -11.719 1 52.22 104 GLN B N 1
ATOM 1748 C CA . GLN B 1 104 ? -11.531 -4.449 -12.852 1 52.22 104 GLN B CA 1
ATOM 1749 C C . GLN B 1 104 ? -12.578 -5.508 -13.188 1 52.22 104 GLN B C 1
ATOM 1751 O O . GLN B 1 104 ? -12.266 -6.703 -13.227 1 52.22 104 GLN B O 1
ATOM 1756 N N . GLY B 1 105 ? -13.82 -5.105 -12.773 1 38.16 105 GLY B N 1
ATOM 1757 C CA . GLY B 1 105 ? -14.93 -5.848 -13.359 1 38.16 105 GLY B CA 1
ATOM 1758 C C . GLY B 1 105 ? -14.68 -6.246 -14.797 1 38.16 105 GLY B C 1
ATOM 1759 O O . GLY B 1 105 ? -13.852 -5.641 -15.484 1 38.16 105 GLY B O 1
ATOM 1760 N N . SER B 1 106 ? -14.688 -7.453 -15.172 1 33.69 106 SER B N 1
ATOM 1761 C CA . SER B 1 106 ? -14.852 -7.781 -16.594 1 33.69 106 SER B CA 1
ATOM 1762 C C . SER B 1 106 ? -15.711 -6.734 -17.297 1 33.69 106 SER B C 1
ATOM 1764 O O . SER B 1 106 ? -16.891 -6.582 -16.984 1 33.69 106 SER B O 1
ATOM 1766 N N . GLN B 1 107 ? -15.344 -5.441 -17.281 1 28 107 GLN B N 1
ATOM 1767 C CA . GLN B 1 107 ? -16.203 -4.844 -18.297 1 28 107 GLN B CA 1
ATOM 1768 C C . GLN B 1 107 ? -16.031 -5.551 -19.641 1 28 107 GLN B C 1
ATOM 1770 O O . GLN B 1 107 ? -14.953 -6.055 -19.953 1 28 107 GLN B O 1
#

pLDDT: mean 72.4, std 27.13, range [24.84, 98.44]

Radius of gyration: 17.44 Å; Cα contacts (8 Å, |Δi|>4): 398; chains: 2; bounding box: 36×46×49 Å

Foldseek 3Di:
DLPDAQAAQPPPPDPDDDDPPPVCCDPVNDDPDWQQEKEKEWDWDDDDPSPATKIKIFIAGSVVRDTQFMAIDGDDPVVRNVRRVVSSCVRVVHDPNGHYYYNHHPD/DQDDALQAQDDDDDPDDDDPPPPCCDPVNDDPDWQQEKEKEWDWDQDDPSPATKIKIFIAGSVVRDTQFMAIDGDDPVVRNVRRVVSSCVRVVHDPNGHYHYNHHPD

Secondary structure (DSSP, 8-state):
--------------------------GGG--SSTTSEEEEEEEEEEEETTTEEEEEEEEEETTTTEEEEEEEESS-HHHHHHHHHHHHHHHH-PPTT-EEE------/--------------------------GGG--SSTTSEEEEEEEEEEEETTTEEEEEEEEEETTTTEEEEEEEESS-HHHHHHHHHHHHHHHH-PPTT-EEE------